Protein AF-0000000067787088 (afdb_homodimer)

pLDDT: mean 92.06, std 10.71, range [56.19, 98.88]

Solvent-accessible surface area (backbone atoms only — not comparable to full-atom values): 17234 Å² total; per-residue (Å²): 106,73,65,55,53,48,50,52,51,30,50,51,51,27,53,56,36,50,58,54,40,52,52,52,49,50,52,49,51,52,51,49,53,51,45,53,51,24,48,50,50,55,52,57,68,59,45,78,47,71,88,54,34,64,62,43,50,51,48,49,53,51,50,51,51,52,48,50,53,36,53,51,49,47,42,45,54,72,47,83,75,81,79,60,65,65,48,27,15,82,82,81,64,28,58,52,84,50,34,23,27,39,79,86,17,51,58,32,32,45,74,58,52,52,48,40,39,74,73,76,38,56,37,36,91,85,79,63,44,80,46,57,80,84,60,54,18,51,32,49,41,59,46,49,47,42,50,55,49,43,73,56,24,33,67,57,45,67,65,95,107,72,66,55,52,49,51,52,52,30,49,51,50,26,53,55,35,49,57,54,40,52,52,50,50,51,52,49,51,52,49,49,52,51,45,53,50,23,48,50,51,54,52,57,69,59,45,78,48,70,89,55,33,65,64,44,51,51,49,48,52,50,49,52,52,52,48,50,52,37,54,50,50,47,43,46,54,73,46,84,76,80,78,60,64,64,49,25,15,81,83,81,64,29,60,54,82,50,35,23,29,39,79,86,16,52,56,31,32,45,72,58,52,53,48,40,40,72,71,76,38,55,36,37,90,84,80,62,43,81,46,57,81,84,59,55,20,51,33,49,41,59,46,48,48,42,51,56,48,43,74,57,25,33,65,58,44,67,66,94

Nearest PDB structures (foldseek):
  2f42-assembly1_A-2  TM=8.446E-01  e=1.642E-10  Danio rerio
  2c2l-assembly4_D  TM=7.548E-01  e=3.966E-11  Mus musculus
  2oxq-assembly1_D  TM=9.886E-01  e=1.393E-08  Danio rerio
  2c2l-assembly3_C  TM=5.905E-01  e=3.546E-10  Mus musculus
  3hcs-assembly1_A  TM=9.836E-01  e=2.726E-05  Homo sapiens

Secondary structure (DSSP, 8-state):
-HHHHHHHHHHHHHHHHHHHHHHHHHHHHHHHHHHHHHHHHHHHHHTTSSTTHHHHHHHHHHHHHHHHHHHHHHTGGGS--PPPGGGB-TTT-PBPSSEEE-TTS-EEEHHHHHHHHHHT-SB-TTT--B--GGG-EE-HHHHHHHHHHHHH-GGGGG--/-HHHHHHHHHHHHHHHHHHHHHHHHHHHHHHHHHHHHHHHHHHHHHTTSSTTHHHHHHHHHHHHHHHHHHHHHHTGGGS--PPPGGGB-TTT-PBPSSEEE-TTS-EEEHHHHHHHHHHT-SB-TTT--B--GGG-EE-HHHHHHHHHHHHH-GGGGG--

Foldseek 3Di:
DVVVVLLVVLVVLLVVLVVVLVVVVVVLVVVLVVVLVVLVVVLVVVPPDPVCNVVSVVVSVVVNVVSVVVSCVVSVLSDDDQDDQLQAAPPPRAGEDWWKAAPVGHIHHLVVVVVCCVPPHQADPPPRHGHDNVRIGTDVVSNVVSVVSCVRRSNSSVRD/DVVVVLLVVLVVLLVVLVVVLVVVVVVLVVVLVVVLVVLVVVLVVVPPDPPCNVVSVVVSVVVNVVSVVVSCVVSVLSDDDADDQLQAAPPPRAGEDWWKAAPVGHIHHLVVVVVCCVPPHQADPPPRHGHDNVRIGTDVVSNVVSVVSCVRRSNSSVRD

Radius of gyration: 25.65 Å; Cα contacts (8 Å, |Δi|>4): 369; chains: 2; bounding box: 42×77×63 Å

Structure (mmCIF, N/CA/C/O backbone):
data_AF-0000000067787088-model_v1
#
loop_
_entity.id
_entity.type
_entity.pdbx_description
1 polymer 'RING-type E3 ubiquitin transferase'
#
loop_
_atom_site.group_PDB
_atom_site.id
_atom_site.type_symbol
_atom_site.label_atom_id
_atom_site.label_alt_id
_atom_site.label_comp_id
_atom_site.label_asym_id
_atom_site.label_entity_id
_atom_site.label_seq_id
_atom_site.pdbx_PDB_ins_code
_atom_site.Cartn_x
_atom_site.Cartn_y
_atom_site.Cartn_z
_atom_site.occupancy
_atom_site.B_iso_or_equiv
_atom_site.auth_seq_id
_atom_site.auth_comp_id
_atom_site.auth_asym_id
_atom_site.auth_atom_id
_atom_site.pdbx_PDB_model_num
ATOM 1 N N . MET A 1 1 ? -13.648 -24.984 11.531 1 58.38 1 MET A N 1
ATOM 2 C CA . MET A 1 1 ? -12.836 -24.688 12.711 1 58.38 1 MET A CA 1
ATOM 3 C C . MET A 1 1 ? -11.789 -23.641 12.391 1 58.38 1 MET A C 1
ATOM 5 O O . MET A 1 1 ? -11.664 -22.641 13.109 1 58.38 1 MET A O 1
ATOM 9 N N . VAL A 1 2 ? -11.016 -23.812 11.32 1 61.72 2 VAL A N 1
ATOM 10 C CA . VAL A 1 2 ? -9.961 -22.875 10.93 1 61.72 2 VAL A CA 1
ATOM 11 C C . VAL A 1 2 ? -10.57 -21.516 10.617 1 61.72 2 VAL A C 1
ATOM 13 O O . VAL A 1 2 ? -10.031 -20.469 11.008 1 61.72 2 VAL A O 1
ATOM 16 N N . GLU A 1 3 ? -11.82 -21.562 10.156 1 70.12 3 GLU A N 1
ATOM 17 C CA . GLU A 1 3 ? -12.516 -20.328 9.812 1 70.12 3 GLU A CA 1
ATOM 18 C C . GLU A 1 3 ? -12.945 -19.578 11.07 1 70.12 3 GLU A C 1
ATOM 20 O O . GLU A 1 3 ? -12.852 -18.344 11.117 1 70.12 3 GLU A O 1
ATOM 25 N N . GLU A 1 4 ? -13.234 -20.359 12.094 1 73.5 4 GLU A N 1
ATOM 26 C CA . GLU A 1 4 ? -13.672 -19.766 13.352 1 73.5 4 GLU A CA 1
ATOM 27 C C . GLU A 1 4 ? -12.516 -19.078 14.07 1 73.5 4 GLU A C 1
ATOM 29 O O . GLU A 1 4 ? -12.688 -17.984 14.633 1 73.5 4 GLU A O 1
ATOM 34 N N . ILE A 1 5 ? -11.383 -19.75 13.977 1 78.06 5 ILE A N 1
ATOM 35 C CA . ILE A 1 5 ? -10.195 -19.203 14.633 1 78.06 5 ILE A CA 1
ATOM 36 C C . ILE A 1 5 ? -9.781 -17.906 13.953 1 78.06 5 ILE A C 1
ATOM 38 O O . ILE A 1 5 ? -9.477 -16.906 14.625 1 78.06 5 ILE A O 1
ATOM 42 N N . TRP A 1 6 ? -9.883 -17.891 12.688 1 81.19 6 TRP A N 1
ATOM 43 C CA . TRP A 1 6 ? -9.523 -16.688 11.953 1 81.19 6 TRP A CA 1
ATOM 44 C C . TRP A 1 6 ? -10.484 -15.547 12.289 1 81.19 6 TRP A C 1
ATOM 46 O O . TRP A 1 6 ? -10.07 -14.391 12.43 1 81.19 6 TRP A O 1
ATOM 56 N N . GLN A 1 7 ? -11.719 -15.914 12.422 1 84.31 7 GLN A N 1
ATOM 57 C CA . GLN A 1 7 ? -12.727 -14.898 12.703 1 84.31 7 GLN A CA 1
ATOM 58 C C . GLN A 1 7 ? -12.492 -14.25 14.062 1 84.31 7 GLN A C 1
ATOM 60 O O . GLN A 1 7 ? -12.609 -13.031 14.203 1 84.31 7 GLN A O 1
ATOM 65 N N . GLU A 1 8 ? -12.117 -15.078 14.992 1 88.31 8 GLU A N 1
ATOM 66 C CA . GLU A 1 8 ? -11.852 -14.562 16.328 1 88.31 8 GLU A CA 1
ATOM 67 C C . GLU A 1 8 ? -10.602 -13.688 16.344 1 88.31 8 GLU A C 1
ATOM 69 O O . GLU A 1 8 ? -10.57 -12.648 17 1 88.31 8 GLU A O 1
ATOM 74 N N . LEU A 1 9 ? -9.609 -14.211 15.68 1 89.06 9 LEU A N 1
ATOM 75 C CA . LEU A 1 9 ? -8.367 -13.445 15.594 1 89.06 9 LEU A CA 1
ATOM 76 C C . LEU A 1 9 ? -8.594 -12.117 14.875 1 89.06 9 LEU A C 1
ATOM 78 O O . LEU A 1 9 ? -8.086 -11.078 15.289 1 89.06 9 LEU A O 1
ATOM 82 N N . ALA A 1 10 ? -9.359 -12.211 13.789 1 90.31 10 ALA A N 1
ATOM 83 C CA . ALA A 1 10 ? -9.688 -11.016 13.023 1 90.31 10 ALA A CA 1
ATOM 84 C C . ALA A 1 10 ? -10.461 -10.016 13.875 1 90.31 10 ALA A C 1
ATOM 86 O O . ALA A 1 10 ? -10.188 -8.812 13.836 1 90.31 10 ALA A O 1
ATOM 87 N N . LYS A 1 11 ? -11.383 -10.492 14.625 1 90.88 11 LYS A N 1
ATOM 88 C CA . LYS A 1 11 ? -12.172 -9.641 15.508 1 90.88 11 LYS A CA 1
ATOM 89 C C . LYS A 1 11 ? -11.289 -8.977 16.562 1 90.88 11 LYS A C 1
ATOM 91 O O . LYS A 1 11 ? -11.438 -7.789 16.844 1 90.88 11 LYS A O 1
ATOM 96 N N . ALA A 1 12 ? -10.406 -9.758 17.109 1 92.81 12 ALA A N 1
ATOM 97 C CA . ALA A 1 12 ? -9.5 -9.242 18.141 1 92.81 12 ALA A CA 1
ATOM 98 C C . ALA A 1 12 ? -8.594 -8.148 17.562 1 92.81 12 ALA A C 1
ATOM 100 O O . ALA A 1 12 ? -8.406 -7.102 18.188 1 92.81 12 ALA A O 1
ATOM 101 N N . LYS A 1 13 ? -8.062 -8.422 16.391 1 92.94 13 LYS A N 1
ATOM 102 C CA . LYS A 1 13 ? -7.191 -7.441 15.742 1 92.94 13 LYS A CA 1
ATOM 103 C C . LYS A 1 13 ? -7.957 -6.172 15.391 1 92.94 13 LYS A C 1
ATOM 105 O O . LYS A 1 13 ? -7.43 -5.066 15.523 1 92.94 13 LYS A O 1
ATOM 110 N N . TYR A 1 14 ? -9.172 -6.32 15.008 1 93.19 14 TYR A N 1
ATOM 111 C CA . TYR A 1 14 ? -10.023 -5.18 14.688 1 93.19 14 TYR A CA 1
ATOM 112 C C . TYR A 1 14 ? -10.281 -4.324 15.922 1 93.19 14 TYR A C 1
ATOM 114 O O . TYR A 1 14 ? -10.172 -3.096 15.867 1 93.19 14 TYR A O 1
ATOM 122 N N . LEU A 1 15 ? -10.602 -4.926 16.969 1 93.44 15 LEU A N 1
ATOM 123 C CA . LEU A 1 15 ? -10.914 -4.203 18.188 1 93.44 15 LEU A CA 1
ATOM 124 C C . LEU A 1 15 ? -9.695 -3.447 18.703 1 93.44 15 LEU A C 1
ATOM 126 O O . LEU A 1 15 ? -9.812 -2.312 19.172 1 93.44 15 LEU A O 1
ATOM 130 N N . GLU A 1 16 ? -8.578 -4.129 18.625 1 93.19 16 GLU A N 1
ATOM 131 C CA . GLU A 1 16 ? -7.332 -3.467 19.016 1 93.19 16 GLU A CA 1
ATOM 132 C C . GLU A 1 16 ? -7.07 -2.238 18.141 1 93.19 16 GLU A C 1
ATOM 134 O O . GLU A 1 16 ? -6.738 -1.169 18.656 1 93.19 16 GLU A O 1
ATOM 139 N N . TRP A 1 17 ? -7.242 -2.391 16.875 1 93.12 17 TRP A N 1
ATOM 140 C CA . TRP A 1 17 ? -7.055 -1.292 15.938 1 93.12 17 TRP A CA 1
ATOM 141 C C . TRP A 1 17 ? -8.047 -0.165 16.219 1 93.12 17 TRP A C 1
ATOM 143 O O . TRP A 1 17 ? -7.676 1.012 16.203 1 93.12 17 TRP A O 1
ATOM 153 N N . GLU A 1 18 ? -9.297 -0.535 16.453 1 92.25 18 GLU A N 1
ATOM 154 C CA . GLU A 1 18 ? -10.367 0.446 16.625 1 92.25 18 GLU A CA 1
ATOM 155 C C . GLU A 1 18 ? -10.07 1.386 17.781 1 92.25 18 GLU A C 1
ATOM 157 O O . GLU A 1 18 ? -10.258 2.6 17.672 1 92.25 18 GLU A O 1
ATOM 162 N N . HIS A 1 19 ? -9.633 0.859 18.812 1 93.25 19 HIS A N 1
ATOM 163 C CA . HIS A 1 19 ? -9.297 1.652 19.984 1 93.25 19 HIS A CA 1
ATOM 164 C C . HIS A 1 19 ? -8.172 2.633 19.688 1 93.25 19 HIS A C 1
ATOM 166 O O . HIS A 1 19 ? -8.297 3.832 19.953 1 93.25 19 HIS A O 1
ATOM 172 N N . GLU A 1 20 ? -7.105 2.078 19.078 1 94.19 20 GLU A N 1
ATOM 173 C CA . GLU A 1 20 ? -5.949 2.912 18.766 1 94.19 20 GLU A CA 1
ATOM 174 C C . GLU A 1 20 ? -6.293 3.945 17.703 1 94.19 20 GLU A C 1
ATOM 176 O O . GLU A 1 20 ? -5.844 5.09 17.766 1 94.19 20 GLU A O 1
ATOM 181 N N . SER A 1 21 ? -7.055 3.529 16.797 1 94.31 21 SER A N 1
ATOM 182 C CA . SER A 1 21 ? -7.434 4.406 15.688 1 94.31 21 SER A CA 1
ATOM 183 C C . SER A 1 21 ? -8.305 5.559 16.172 1 94.31 21 SER A C 1
ATOM 185 O O . SER A 1 21 ? -8.172 6.688 15.703 1 94.31 21 SER A O 1
ATOM 187 N N . SER A 1 22 ? -9.195 5.32 17.062 1 94.5 22 SER A N 1
ATOM 188 C CA . SER A 1 22 ? -10.039 6.371 17.625 1 94.5 22 SER A CA 1
ATOM 189 C C . SER A 1 22 ? -9.203 7.457 18.297 1 94.5 22 SER A C 1
ATOM 191 O O . SER A 1 22 ? -9.477 8.648 18.125 1 94.5 22 SER A O 1
ATOM 193 N N . ARG A 1 23 ? -8.305 6.977 19 1 95.31 23 ARG A N 1
ATOM 194 C CA . ARG A 1 23 ? -7.414 7.914 19.672 1 95.31 23 ARG A CA 1
ATOM 195 C C . ARG A 1 23 ? -6.633 8.75 18.672 1 95.31 23 ARG A C 1
ATOM 197 O O . ARG A 1 23 ? -6.559 9.977 18.797 1 95.31 23 ARG A O 1
ATOM 204 N N . ARG A 1 24 ? -6.062 8.047 17.703 1 95.38 24 ARG A N 1
ATOM 205 C CA . ARG A 1 24 ? -5.285 8.742 16.688 1 95.38 24 ARG A CA 1
ATOM 206 C C . ARG A 1 24 ? -6.152 9.742 15.93 1 95.38 24 ARG A C 1
ATOM 208 O O . ARG A 1 24 ? -5.715 10.859 15.641 1 95.38 24 ARG A O 1
ATOM 215 N N . THR A 1 25 ? -7.297 9.398 15.617 1 95.62 25 THR A N 1
ATOM 216 C CA . THR A 1 25 ? -8.211 10.25 14.875 1 95.62 25 THR A CA 1
ATOM 217 C C . THR A 1 25 ? -8.594 11.484 15.688 1 95.62 25 THR A C 1
ATOM 219 O O . THR A 1 25 ? -8.672 12.586 15.156 1 95.62 25 THR A O 1
A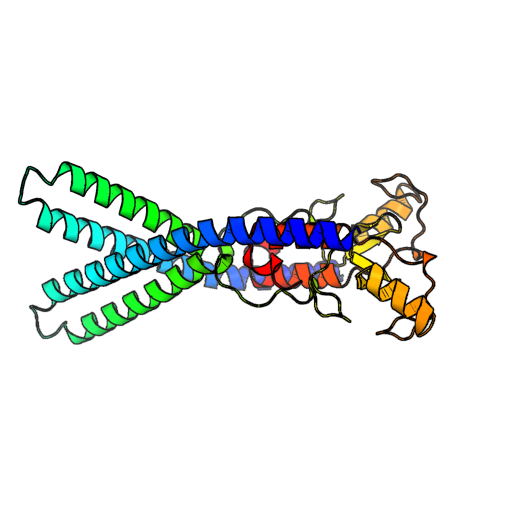TOM 222 N N . TRP A 1 26 ? -8.859 11.266 16.891 1 96.69 26 TRP A N 1
ATOM 223 C CA . TRP A 1 26 ? -9.195 12.375 17.781 1 96.69 26 TRP A CA 1
ATOM 224 C C . TRP A 1 26 ? -8.031 13.359 17.875 1 96.69 26 TRP A C 1
ATOM 226 O O . TRP A 1 26 ? -8.227 14.57 17.766 1 96.69 26 TRP A O 1
ATOM 236 N N . GLU A 1 27 ? -6.855 12.805 18.094 1 96.56 27 GLU A N 1
ATOM 237 C CA . GLU A 1 27 ? -5.66 13.633 18.188 1 96.56 27 GLU A CA 1
ATOM 238 C C . GLU A 1 27 ? -5.43 14.422 16.891 1 96.56 27 GLU A C 1
ATOM 240 O O . GLU A 1 27 ? -5.078 15.602 16.938 1 96.56 27 GLU A O 1
ATOM 245 N N . LEU A 1 28 ? -5.586 13.781 15.852 1 97.5 28 LEU A N 1
ATOM 246 C CA . LEU A 1 28 ? -5.41 14.422 14.555 1 97.5 28 LEU A CA 1
ATOM 247 C C . LEU A 1 28 ? -6.418 15.547 14.359 1 97.5 28 LEU A C 1
ATOM 249 O O . LEU A 1 28 ? -6.07 16.625 13.875 1 97.5 28 LEU A O 1
ATOM 253 N N . LYS A 1 29 ? -7.645 15.242 14.688 1 97.69 29 LYS A N 1
ATOM 254 C CA . LYS A 1 29 ? -8.695 16.25 14.562 1 97.69 29 LYS A CA 1
ATOM 255 C C . LYS A 1 29 ? -8.391 17.469 15.422 1 97.69 29 LYS A C 1
ATOM 257 O O . LYS A 1 29 ? -8.523 18.609 14.961 1 97.69 29 LYS A O 1
ATOM 262 N N . LYS A 1 30 ? -8.031 17.266 16.609 1 97.75 30 LYS A N 1
ATOM 263 C CA . LYS A 1 30 ? -7.703 18.359 17.516 1 97.75 30 LYS A CA 1
ATOM 264 C C . LYS A 1 30 ? -6.543 19.188 16.984 1 97.75 30 LYS A C 1
ATOM 266 O O . LYS A 1 30 ? -6.594 20.422 17.016 1 97.75 30 LYS A O 1
ATOM 271 N N . LEU A 1 31 ? -5.523 18.516 16.547 1 98.06 31 LEU A N 1
ATOM 272 C CA . LEU A 1 31 ? -4.371 19.219 15.992 1 98.06 31 LEU A CA 1
ATOM 273 C C . LEU A 1 31 ? -4.77 20.047 14.773 1 98.06 31 LEU A C 1
ATOM 275 O O . LEU A 1 31 ? -4.328 21.188 14.617 1 98.06 31 LEU A O 1
ATOM 279 N N . LYS A 1 32 ? -5.527 19.422 13.898 1 98.56 32 LYS A N 1
ATOM 280 C CA . LYS A 1 32 ? -5.992 20.141 12.711 1 98.56 32 LYS A CA 1
ATOM 281 C C . LYS A 1 32 ? -6.719 21.422 13.086 1 98.56 32 LYS A C 1
ATOM 283 O O . LYS A 1 32 ? -6.441 22.484 12.523 1 98.56 32 LYS A O 1
ATOM 288 N N . GLU A 1 33 ? -7.656 21.359 13.984 1 98.12 33 GLU A N 1
ATOM 289 C CA . GLU A 1 33 ? -8.43 22.516 14.43 1 98.12 33 GLU A CA 1
ATOM 290 C C . GLU A 1 33 ? -7.531 23.594 15.023 1 98.12 33 GLU A C 1
ATOM 292 O O . GLU A 1 33 ? -7.734 24.781 14.781 1 98.12 33 GLU A O 1
ATOM 297 N N . THR A 1 34 ? -6.613 23.141 15.805 1 97.38 34 THR A N 1
ATOM 298 C CA . THR A 1 34 ? -5.672 24.078 16.406 1 97.38 34 THR A CA 1
ATOM 299 C C . THR A 1 34 ? -4.875 24.812 15.328 1 97.38 34 THR A C 1
ATOM 301 O O . THR A 1 34 ? -4.703 26.031 15.398 1 97.38 34 THR A O 1
ATOM 304 N N . CYS A 1 35 ? -4.426 24.047 14.359 1 97.69 35 CYS A N 1
ATOM 305 C CA . CYS A 1 35 ? -3.666 24.656 13.266 1 97.69 35 CYS A CA 1
ATOM 306 C C . CYS A 1 35 ? -4.535 25.625 12.469 1 97.69 35 CYS A C 1
ATOM 308 O O . CYS A 1 35 ? -4.094 26.719 12.117 1 97.69 35 CYS A O 1
ATOM 310 N N . GLU A 1 36 ? -5.723 25.188 12.125 1 98 36 GLU A N 1
ATOM 311 C CA . GLU A 1 36 ? -6.648 26.047 11.406 1 98 36 GLU A CA 1
ATOM 312 C C . GLU A 1 36 ? -6.879 27.359 12.156 1 98 36 GLU A C 1
ATOM 314 O O . GLU A 1 36 ? -6.859 28.438 11.555 1 98 36 GLU A O 1
ATOM 319 N N . SER A 1 37 ? -7.121 27.297 13.461 1 96.5 37 SER A N 1
ATOM 320 C CA . SER A 1 37 ? -7.336 28.484 14.297 1 96.5 37 SER A CA 1
ATOM 321 C C . SER A 1 37 ? -6.109 29.391 14.297 1 96.5 37 SER A C 1
ATOM 323 O O . SER A 1 37 ? -6.234 30.609 14.203 1 96.5 37 SER A O 1
ATOM 325 N N . ALA A 1 38 ? -4.988 28.719 14.414 1 95.44 38 ALA A N 1
ATOM 326 C CA . ALA A 1 38 ? -3.748 29.5 14.414 1 95.44 38 ALA A CA 1
ATOM 327 C C . ALA A 1 38 ? -3.572 30.25 13.094 1 95.44 38 ALA A C 1
ATOM 329 O O . ALA A 1 38 ? -3.162 31.406 13.086 1 95.44 38 ALA A O 1
ATOM 330 N N . LEU A 1 39 ? -3.846 29.625 12.008 1 95.56 39 LEU A N 1
ATOM 331 C CA . LEU A 1 39 ? -3.736 30.25 10.695 1 95.56 39 LEU A CA 1
ATOM 332 C C . LEU A 1 39 ? -4.727 31.406 10.562 1 95.56 39 LEU A C 1
ATOM 334 O O . LEU A 1 39 ? -4.375 32.469 10.062 1 95.56 39 LEU A O 1
ATOM 338 N N . LYS A 1 40 ? -5.938 31.234 11.016 1 94.38 40 LYS A N 1
ATOM 339 C CA . LYS A 1 40 ? -6.965 32.281 10.969 1 94.38 40 LYS A CA 1
ATOM 340 C C . LYS A 1 40 ? -6.555 33.469 11.797 1 94.38 40 LYS A C 1
ATOM 342 O O . LYS A 1 40 ? -6.727 34.625 11.359 1 94.38 40 LYS A O 1
ATOM 347 N N . GLU A 1 41 ? -6.074 33.281 12.969 1 91.69 41 GLU A N 1
ATOM 348 C CA . GLU A 1 41 ? -5.633 34.344 13.859 1 91.69 41 GLU A CA 1
ATOM 349 C C . GLU A 1 41 ? -4.488 35.125 13.234 1 91.69 41 GLU A C 1
ATOM 351 O O . GLU A 1 41 ? -4.457 36.375 13.328 1 91.69 41 GLU A O 1
ATOM 356 N N . ARG A 1 42 ? -3.617 34.375 12.688 1 88.75 42 ARG A N 1
ATOM 357 C CA . ARG A 1 42 ? -2.479 35.031 12.055 1 88.75 42 ARG A CA 1
ATOM 358 C C . ARG A 1 42 ? -2.932 35.969 10.93 1 88.75 42 ARG A C 1
ATOM 360 O O . ARG A 1 42 ? -2.414 37.062 10.773 1 88.75 42 ARG A O 1
ATOM 367 N N . HIS A 1 43 ? -3.836 35.531 10.125 1 87.12 43 HIS A N 1
ATOM 368 C CA . HIS A 1 43 ? -4.344 36.312 9.016 1 87.12 43 HIS A CA 1
ATOM 369 C C . HIS A 1 43 ? -5.188 37.5 9.516 1 87.12 43 HIS A C 1
ATOM 371 O O . HIS A 1 43 ? -5.258 38.531 8.867 1 87.12 43 HIS A O 1
ATOM 377 N N . GLY A 1 44 ? -5.969 37.312 10.555 1 81.56 44 GLY A N 1
ATOM 378 C CA . GLY A 1 44 ? -6.758 38.375 11.141 1 81.56 44 GLY A CA 1
ATOM 379 C C . GLY A 1 44 ? -5.91 39.531 11.672 1 81.56 44 GLY A C 1
ATOM 380 O O . GLY A 1 44 ? -6.32 40.688 11.625 1 81.56 44 GLY A O 1
ATOM 381 N N . HIS A 1 45 ? -4.883 39.156 12.25 1 73.12 45 HIS A N 1
ATOM 382 C CA . HIS A 1 45 ? -3.99 40.188 12.781 1 73.12 45 HIS A CA 1
ATOM 383 C C . HIS A 1 45 ? -3.383 41.031 11.656 1 73.12 45 HIS A C 1
ATOM 385 O O . HIS A 1 45 ? -3.107 42.219 11.836 1 73.12 45 HIS A O 1
ATOM 391 N N . ASP A 1 46 ? -3.242 40.438 10.469 1 63.16 46 ASP A N 1
ATOM 392 C CA . ASP A 1 46 ? -2.637 41.125 9.336 1 63.16 46 ASP A CA 1
ATOM 393 C C . ASP A 1 46 ? -3.656 42.031 8.625 1 63.16 46 ASP A C 1
ATOM 395 O O . ASP A 1 46 ? -3.289 42.844 7.793 1 63.16 46 ASP A O 1
ATOM 399 N N . SER A 1 47 ? -4.945 41.719 8.703 1 62.38 47 SER A N 1
ATOM 400 C CA . SER A 1 47 ? -6.012 42.375 7.953 1 62.38 47 SER A CA 1
ATOM 401 C C . SER A 1 47 ? -6.152 43.812 8.359 1 62.38 47 SER A C 1
ATOM 403 O O . SER A 1 47 ? -7 44.531 7.828 1 62.38 47 SER A O 1
ATOM 405 N N . SER A 1 48 ? -5.379 44.312 9.328 1 57.91 48 SER A N 1
ATOM 406 C CA . SER A 1 48 ? -5.613 45.719 9.617 1 57.91 48 SER A CA 1
ATOM 407 C C . SER A 1 48 ? -5.406 46.562 8.375 1 57.91 48 SER A C 1
ATOM 409 O O . SER A 1 48 ? -5.809 47.75 8.344 1 57.91 48 SER A O 1
ATOM 411 N N . GLN A 1 49 ? -4.73 46.094 7.375 1 56.38 49 GLN A N 1
ATOM 412 C CA . GLN A 1 49 ? -4.609 46.969 6.211 1 56.38 49 GLN A CA 1
ATOM 413 C C . GLN A 1 49 ? -5.492 46.5 5.066 1 56.38 49 GLN A C 1
ATOM 415 O O . GLN A 1 49 ? -5.531 45.281 4.766 1 56.38 49 GLN A O 1
ATOM 420 N N . ILE A 1 50 ? -6.602 47.188 4.555 1 58.66 50 ILE A N 1
ATOM 421 C CA . ILE A 1 50 ? -7.676 47 3.58 1 58.66 50 ILE A CA 1
ATOM 422 C C . ILE A 1 50 ? -7.129 46.344 2.328 1 58.66 50 ILE A C 1
ATOM 424 O O . ILE A 1 50 ? -7.734 45.406 1.81 1 58.66 50 ILE A O 1
ATOM 428 N N . GLU A 1 51 ? -6.312 46.938 1.606 1 58.75 51 GLU A N 1
ATOM 429 C CA . GLU A 1 51 ? -5.902 46.594 0.247 1 58.75 51 GLU A CA 1
ATOM 430 C C . GLU A 1 51 ? -5.426 45.156 0.161 1 58.75 51 GLU A C 1
ATOM 432 O O . GLU A 1 51 ? -5.684 44.469 -0.83 1 58.75 51 GLU A O 1
ATOM 437 N N . GLY A 1 52 ? -4.922 44.531 1.166 1 61.12 52 GLY A N 1
ATOM 438 C CA . GLY A 1 52 ? -4.281 43.219 1.142 1 61.12 52 GLY A CA 1
ATOM 439 C C . GLY A 1 52 ? -5.156 42.125 1.702 1 61.12 52 GLY A C 1
ATOM 440 O O . GLY A 1 52 ? -4.738 40.969 1.762 1 61.12 52 GLY A O 1
ATOM 441 N N . PHE A 1 53 ? -6.457 42.656 1.853 1 63.56 53 PHE A N 1
ATOM 442 C CA . PHE A 1 53 ? -7.383 41.781 2.545 1 63.56 53 PHE A CA 1
ATOM 443 C C . PHE A 1 53 ? -7.816 40.625 1.641 1 63.56 53 PHE A C 1
ATOM 445 O O . PHE A 1 53 ? -7.836 39.469 2.064 1 63.56 53 PHE A O 1
ATOM 452 N N . ILE A 1 54 ? -8.211 41 0.386 1 66.44 54 ILE A N 1
ATOM 453 C CA . ILE A 1 54 ? -8.703 39.969 -0.519 1 66.44 54 ILE A CA 1
ATOM 454 C C . ILE A 1 54 ? -7.609 38.938 -0.761 1 66.44 54 ILE A C 1
ATOM 456 O O . ILE A 1 54 ? -7.867 37.719 -0.716 1 66.44 54 ILE A O 1
ATOM 460 N N . ASP A 1 55 ? -6.492 39.438 -1.071 1 73.5 55 ASP A N 1
ATOM 461 C CA . ASP A 1 55 ? -5.375 38.531 -1.372 1 73.5 55 ASP A CA 1
ATOM 462 C C . ASP A 1 55 ? -5.047 37.656 -0.176 1 73.5 55 ASP A C 1
ATOM 464 O O . ASP A 1 55 ? -4.785 36.469 -0.338 1 73.5 55 ASP A O 1
ATOM 468 N N . ARG A 1 56 ? -5.281 38.219 0.867 1 73.06 56 ARG A N 1
ATOM 469 C CA . ARG A 1 56 ? -4.973 37.469 2.09 1 73.06 56 ARG A CA 1
ATOM 470 C C . ARG A 1 56 ? -6.039 36.438 2.383 1 73.06 56 ARG A C 1
ATOM 472 O O . ARG A 1 56 ? -5.727 35.344 2.842 1 73.06 56 ARG A O 1
ATOM 479 N N . SER A 1 57 ? -7.246 36.906 2.141 1 81.44 57 SER A N 1
ATOM 480 C CA . SER A 1 57 ? -8.344 35.969 2.33 1 81.44 57 SER A CA 1
ATOM 481 C C . SER A 1 57 ? -8.211 34.75 1.396 1 81.44 57 SER A C 1
ATOM 483 O O . SER A 1 57 ? -8.453 33.625 1.799 1 81.44 57 SER A O 1
ATOM 485 N N . THR A 1 58 ? -7.801 35.094 0.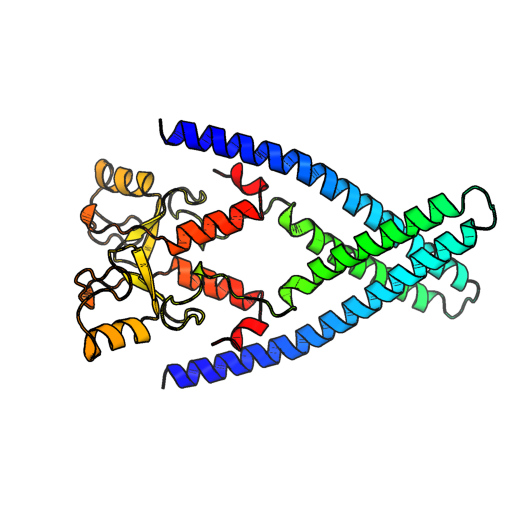257 1 87.12 58 THR A N 1
ATOM 486 C CA . THR A 1 58 ? -7.598 34.031 -0.702 1 87.12 58 THR A CA 1
ATOM 487 C C . THR A 1 58 ? -6.453 33.125 -0.257 1 87.12 58 THR A C 1
ATOM 489 O O . THR A 1 58 ? -6.555 31.891 -0.359 1 87.12 58 THR A O 1
ATOM 492 N N . SER A 1 59 ? -5.457 33.75 0.218 1 90.44 59 SER A N 1
ATOM 493 C CA . SER A 1 59 ? -4.301 33 0.699 1 90.44 59 SER A CA 1
ATOM 494 C C . SER A 1 59 ? -4.672 32.094 1.874 1 90.44 59 SER A C 1
ATOM 496 O O . SER A 1 59 ? -4.242 30.938 1.942 1 90.44 59 SER A O 1
ATOM 498 N N . LEU A 1 60 ? -5.469 32.625 2.723 1 92.88 60 LEU A N 1
ATOM 499 C CA . LEU A 1 60 ? -5.914 31.859 3.871 1 92.88 60 LEU A CA 1
ATOM 500 C C . LEU A 1 60 ? -6.734 30.656 3.426 1 92.88 60 LEU A C 1
ATOM 502 O O . LEU A 1 60 ? -6.523 29.547 3.91 1 92.88 60 LEU A O 1
ATOM 506 N N . LEU A 1 61 ? -7.645 30.938 2.555 1 94.56 61 LEU A N 1
ATOM 507 C CA . LEU A 1 61 ? -8.5 29.859 2.072 1 94.56 61 LEU A CA 1
ATOM 508 C C . LEU A 1 61 ? -7.664 28.75 1.413 1 94.56 61 LEU A C 1
ATOM 510 O O . LEU A 1 61 ? -7.938 27.562 1.597 1 94.56 61 LEU A O 1
ATOM 514 N N . LYS A 1 62 ? -6.68 29.156 0.71 1 95.56 62 LYS A N 1
ATOM 515 C CA . LYS A 1 62 ? -5.789 28.203 0.062 1 95.56 62 LYS A CA 1
ATOM 516 C C . LYS A 1 62 ? -5.012 27.391 1.092 1 95.56 62 LYS A C 1
ATOM 518 O O . LYS A 1 62 ? -4.852 26.172 0.939 1 95.56 62 LYS A O 1
ATOM 523 N N . GLN A 1 63 ? -4.547 28.031 2.074 1 96.12 63 GLN A N 1
ATOM 524 C CA . GLN A 1 63 ? -3.795 27.359 3.129 1 96.12 63 GLN A CA 1
ATOM 525 C C . GLN A 1 63 ? -4.68 26.375 3.889 1 96.12 63 GLN A C 1
ATOM 527 O O . GLN A 1 63 ? -4.25 25.266 4.199 1 96.12 63 GLN A O 1
ATOM 532 N N . LEU A 1 64 ? -5.887 26.797 4.133 1 97.56 64 LEU A N 1
ATOM 533 C CA . LEU A 1 64 ? -6.812 25.938 4.859 1 97.56 64 LEU A CA 1
ATOM 534 C C . LEU A 1 64 ? -7.18 24.703 4.035 1 97.56 64 LEU A C 1
ATOM 536 O O . LEU A 1 64 ? -7.277 23.594 4.57 1 97.56 64 LEU A O 1
ATOM 540 N N . ASP A 1 65 ? -7.379 24.922 2.805 1 97.81 65 ASP A N 1
ATOM 541 C CA . ASP A 1 65 ? -7.672 23.797 1.914 1 97.81 65 ASP A CA 1
ATOM 542 C C . ASP A 1 65 ? -6.496 22.828 1.855 1 97.81 65 ASP A C 1
ATOM 544 O O . ASP A 1 65 ? -6.688 21.609 1.943 1 97.81 65 ASP A O 1
ATOM 548 N N . ALA A 1 66 ? -5.328 23.359 1.683 1 97.81 66 ALA A N 1
ATOM 549 C CA . ALA A 1 66 ? -4.121 22.531 1.643 1 97.81 66 ALA A CA 1
ATOM 550 C C . ALA A 1 66 ? -3.938 21.766 2.951 1 97.81 66 ALA A C 1
ATOM 552 O O . ALA A 1 66 ? -3.57 20.594 2.943 1 97.81 66 ALA A O 1
ATOM 553 N N . LEU A 1 67 ? -4.168 22.422 3.998 1 98.38 67 LEU A N 1
ATOM 554 C CA . LEU A 1 67 ? -4.078 21.797 5.309 1 98.38 67 LEU A CA 1
ATOM 555 C C . LEU A 1 67 ? -5.047 20.625 5.414 1 98.38 67 LEU A C 1
ATOM 557 O O . LEU A 1 67 ? -4.684 19.547 5.898 1 98.38 67 LEU A O 1
ATOM 561 N N . GLY A 1 68 ? -6.262 20.875 4.953 1 98.38 68 GLY A N 1
ATOM 562 C CA . GLY A 1 68 ? -7.246 19.797 4.926 1 98.38 68 GLY A CA 1
ATOM 563 C C . GLY A 1 68 ? -6.766 18.562 4.176 1 98.38 68 GLY A C 1
ATOM 564 O O . GLY A 1 68 ? -6.961 17.438 4.633 1 98.38 68 GLY A O 1
ATOM 565 N N . ARG A 1 69 ? -6.191 18.781 3.08 1 97.88 69 ARG A N 1
ATOM 566 C CA . ARG A 1 69 ? -5.68 17.688 2.27 1 97.88 69 ARG A CA 1
ATOM 567 C C . ARG A 1 69 ? -4.57 16.938 3.002 1 97.88 69 ARG A C 1
ATOM 569 O O . ARG A 1 69 ? -4.516 15.703 2.959 1 97.88 69 ARG A O 1
ATOM 576 N N . VAL A 1 70 ? -3.711 17.641 3.65 1 98.5 70 VAL A N 1
ATOM 577 C CA . VAL A 1 70 ? -2.598 17.047 4.387 1 98.5 70 VAL A CA 1
ATOM 578 C C . VAL A 1 70 ? -3.133 16.156 5.5 1 98.5 70 VAL A C 1
ATOM 580 O O . VAL A 1 70 ? -2.691 15.008 5.656 1 98.5 70 VAL A O 1
ATOM 583 N N . PHE A 1 71 ? -4.082 16.625 6.203 1 98.62 71 PHE A N 1
ATOM 584 C CA . PHE A 1 71 ? -4.605 15.867 7.336 1 98.62 71 PHE A CA 1
ATOM 585 C C . PHE A 1 71 ? -5.449 14.688 6.859 1 98.62 71 PHE A C 1
ATOM 587 O O . PHE A 1 71 ? -5.5 13.648 7.52 1 98.62 71 PHE A O 1
ATOM 594 N N . ARG A 1 72 ? -6.117 14.875 5.715 1 97.56 72 ARG A N 1
ATOM 595 C CA . ARG A 1 72 ? -6.82 13.734 5.129 1 97.56 72 ARG A CA 1
ATOM 596 C C . ARG A 1 72 ? -5.848 12.609 4.781 1 97.56 72 ARG A C 1
ATOM 598 O O . ARG A 1 72 ? -6.133 11.438 5.039 1 97.56 72 ARG A O 1
ATOM 605 N N . LYS A 1 73 ? -4.758 12.984 4.238 1 97.31 73 LYS A N 1
ATOM 606 C CA . LYS A 1 73 ? -3.734 12 3.904 1 97.31 73 LYS A CA 1
ATOM 607 C C . LYS A 1 73 ? -3.191 11.328 5.16 1 97.31 73 LYS A C 1
ATOM 609 O O . LYS A 1 73 ? -2.984 10.109 5.176 1 97.31 73 LYS A O 1
ATOM 614 N N . ALA A 1 74 ? -2.986 12.062 6.129 1 97.12 74 ALA A N 1
ATOM 615 C CA . ALA A 1 74 ? -2.453 11.531 7.379 1 97.12 74 ALA A CA 1
ATOM 616 C C . ALA A 1 74 ? -3.438 10.555 8.023 1 97.12 74 ALA A C 1
ATOM 618 O O . ALA A 1 74 ? -3.033 9.648 8.75 1 97.12 74 ALA A O 1
ATOM 619 N N . ALA A 1 75 ? -4.707 10.703 7.746 1 97.12 75 ALA A N 1
ATOM 620 C CA . ALA A 1 75 ? -5.754 9.883 8.352 1 97.12 75 ALA A CA 1
ATOM 621 C C . ALA A 1 75 ? -6.078 8.68 7.473 1 97.12 75 ALA A C 1
ATOM 623 O O . ALA A 1 75 ? -6.91 7.844 7.836 1 97.12 75 ALA A O 1
ATOM 624 N N . GLU A 1 76 ? -5.43 8.562 6.387 1 95.75 76 GLU A N 1
ATOM 625 C CA . GLU A 1 76 ? -5.805 7.609 5.348 1 95.75 76 GLU A CA 1
ATOM 626 C C . GLU A 1 76 ? -5.793 6.176 5.875 1 95.75 76 GLU A C 1
ATOM 628 O O . GLU A 1 76 ? -6.699 5.395 5.586 1 95.75 76 GLU A O 1
ATOM 633 N N . ASP A 1 77 ? -4.781 5.816 6.656 1 95.25 77 ASP A N 1
ATOM 634 C CA . ASP A 1 77 ? -4.625 4.441 7.129 1 95.25 77 ASP A CA 1
ATOM 635 C C . ASP A 1 77 ? -5.766 4.051 8.062 1 95.25 77 ASP A C 1
ATOM 637 O O . ASP A 1 77 ? -6.137 2.879 8.141 1 95.25 77 ASP A O 1
ATOM 641 N N . ASP A 1 78 ? -6.301 5.055 8.719 1 95.69 78 ASP A N 1
ATOM 642 C CA . ASP A 1 78 ? -7.324 4.801 9.727 1 95.69 78 ASP A CA 1
ATOM 643 C C . ASP A 1 78 ? -8.727 5.008 9.156 1 95.69 78 ASP A C 1
ATOM 645 O O . ASP A 1 78 ? -9.719 4.859 9.867 1 95.69 78 ASP A O 1
ATOM 649 N N . THR A 1 79 ? -8.852 5.387 7.922 1 94.94 79 THR A N 1
ATOM 650 C CA . THR A 1 79 ? -10.141 5.641 7.277 1 94.94 79 THR A CA 1
ATOM 651 C C . THR A 1 79 ? -10.562 4.445 6.426 1 94.94 79 THR A C 1
ATOM 653 O O . THR A 1 79 ? -9.891 4.102 5.453 1 94.94 79 THR A O 1
ATOM 656 N N . PRO A 1 80 ? -11.641 3.838 6.867 1 93.69 80 PRO A N 1
ATOM 657 C CA . PRO A 1 80 ? -12.109 2.709 6.062 1 93.69 80 PRO A CA 1
ATOM 658 C C . PRO A 1 80 ? -12.398 3.092 4.613 1 93.69 80 PRO A C 1
ATOM 660 O O . PRO A 1 80 ? -13.078 4.094 4.359 1 93.69 80 PRO A O 1
ATOM 663 N N . THR A 1 81 ? -11.789 2.4 3.676 1 92.69 81 THR A N 1
ATOM 664 C CA . THR A 1 81 ? -12 2.559 2.24 1 92.69 81 THR A CA 1
ATOM 665 C C . THR A 1 81 ? -12.188 1.2 1.568 1 92.69 81 THR A C 1
ATOM 667 O O . THR A 1 81 ? -12.688 0.259 2.188 1 92.69 81 THR A O 1
ATOM 670 N N . GLU A 1 82 ? -11.844 1.095 0.413 1 93.81 82 GLU A N 1
ATOM 671 C CA . GLU A 1 82 ? -11.945 -0.172 -0.306 1 93.81 82 GLU A CA 1
ATOM 672 C C . GLU A 1 82 ? -10.602 -0.904 -0.327 1 93.81 82 GLU A C 1
ATOM 674 O O . GLU A 1 82 ? -9.547 -0.276 -0.438 1 93.81 82 GLU A O 1
ATOM 679 N N . VAL A 1 83 ? -10.711 -2.205 -0.149 1 96.56 83 VAL A N 1
ATOM 680 C CA . VAL A 1 83 ? -9.531 -3.053 -0.323 1 96.56 83 VAL A CA 1
ATOM 681 C C . VAL A 1 83 ? -9.195 -3.172 -1.808 1 96.56 83 VAL A C 1
ATOM 683 O O . VAL A 1 83 ? -10.086 -3.379 -2.637 1 96.56 83 VAL A O 1
ATO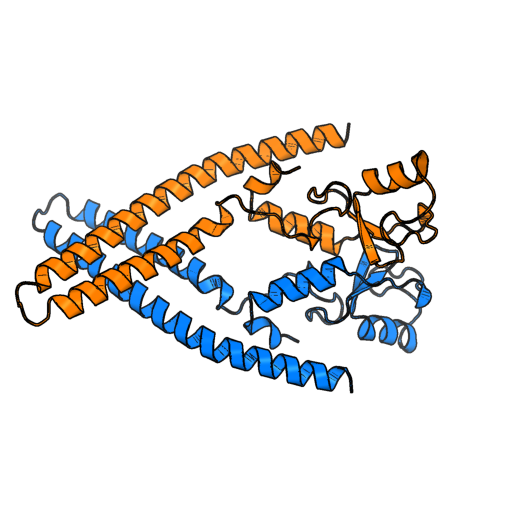M 686 N N . PRO A 1 84 ? -7.914 -2.971 -2.137 1 97.44 84 PRO A N 1
ATOM 687 C CA . PRO A 1 84 ? -7.559 -3.117 -3.549 1 97.44 84 PRO A CA 1
ATOM 688 C C . PRO A 1 84 ? -8.039 -4.438 -4.145 1 97.44 84 PRO A C 1
ATOM 690 O O . PRO A 1 84 ? -7.961 -5.48 -3.488 1 97.44 84 PRO A O 1
ATOM 693 N N . ASP A 1 85 ? -8.359 -4.426 -5.336 1 97.25 85 ASP A N 1
ATOM 694 C CA . ASP A 1 85 ? -8.945 -5.578 -6.016 1 97.25 85 ASP A CA 1
ATOM 695 C C . ASP A 1 85 ? -7.965 -6.746 -6.055 1 97.25 85 ASP A C 1
ATOM 697 O O . ASP A 1 85 ? -8.367 -7.906 -5.934 1 97.25 85 ASP A O 1
ATOM 701 N N . TYR A 1 86 ? -6.734 -6.375 -6.246 1 98.19 86 TYR A N 1
ATOM 702 C CA . TYR A 1 86 ? -5.75 -7.434 -6.43 1 98.19 86 TYR A CA 1
ATOM 703 C C . TYR A 1 86 ? -5.559 -8.234 -5.145 1 98.19 86 TYR A C 1
ATOM 705 O O . TYR A 1 86 ? -4.93 -9.289 -5.152 1 98.19 86 TYR A O 1
ATOM 713 N N . LEU A 1 87 ? -6.121 -7.766 -4.02 1 98.5 87 LEU A N 1
ATOM 714 C CA . LEU A 1 87 ? -6.035 -8.461 -2.74 1 98.5 87 LEU A CA 1
ATOM 715 C C . LEU A 1 87 ? -7.34 -9.188 -2.432 1 98.5 87 LEU A C 1
ATOM 717 O O . LEU A 1 87 ? -7.492 -9.766 -1.351 1 98.5 87 LEU A O 1
ATOM 721 N N . CYS A 1 88 ? -8.266 -9.195 -3.393 1 98.06 88 CYS A N 1
ATOM 722 C CA . CYS A 1 88 ? -9.578 -9.781 -3.156 1 98.06 88 CYS A CA 1
ATOM 723 C C . CYS A 1 88 ? -9.836 -10.945 -4.102 1 98.06 88 CYS A C 1
ATOM 725 O O . CYS A 1 88 ? -9.406 -10.922 -5.254 1 98.06 88 CYS A O 1
ATOM 727 N N . CYS A 1 89 ? -10.555 -11.875 -3.6 1 97.25 89 CYS A N 1
ATOM 728 C CA . CYS A 1 89 ? -11 -13 -4.422 1 97.25 89 CYS A CA 1
ATOM 729 C C . CYS A 1 89 ? -12.062 -12.555 -5.422 1 97.25 89 CYS A C 1
ATOM 731 O O . CYS A 1 89 ? -13.023 -11.875 -5.051 1 97.25 89 CYS A O 1
ATOM 733 N N . LYS A 1 90 ? -11.898 -13.008 -6.617 1 94.75 90 LYS A N 1
ATOM 734 C CA . LYS A 1 90 ? -12.773 -12.547 -7.691 1 94.75 90 LYS A CA 1
ATOM 735 C C . LYS A 1 90 ? -14.188 -13.086 -7.52 1 94.75 90 LYS A C 1
ATOM 737 O O . LYS A 1 90 ? -15.141 -12.547 -8.102 1 94.75 90 LYS A O 1
ATOM 742 N N . ILE A 1 91 ? -14.367 -14.055 -6.746 1 94.69 91 ILE A N 1
ATOM 743 C CA . ILE A 1 91 ? -15.672 -14.688 -6.562 1 94.69 91 ILE A CA 1
ATOM 744 C C . ILE A 1 91 ? -16.391 -14.055 -5.371 1 94.69 91 ILE A C 1
ATOM 746 O O . ILE A 1 91 ? -17.516 -13.594 -5.5 1 94.69 91 ILE A O 1
ATOM 750 N N . THR A 1 92 ? -15.75 -14.039 -4.25 1 94.81 92 THR A N 1
ATOM 751 C CA . THR A 1 92 ? -16.391 -13.57 -3.029 1 94.81 92 THR A CA 1
ATOM 752 C C . THR A 1 92 ? -16.219 -12.062 -2.873 1 94.81 92 THR A C 1
ATOM 754 O O . THR A 1 92 ? -16.969 -11.414 -2.141 1 94.81 92 THR A O 1
ATOM 757 N N . LEU A 1 93 ? -15.125 -11.516 -3.469 1 94.25 93 LEU A N 1
ATOM 758 C CA . LEU A 1 93 ? -14.75 -10.109 -3.381 1 94.25 93 LEU A CA 1
ATOM 759 C C . LEU A 1 93 ? -14.219 -9.773 -1.99 1 94.25 93 LEU A C 1
ATOM 761 O O . LEU A 1 93 ? -14.039 -8.602 -1.655 1 94.25 93 LEU A O 1
ATOM 765 N N . ASP A 1 94 ? -13.992 -10.812 -1.229 1 94.75 94 ASP A N 1
ATOM 766 C CA . ASP A 1 94 ? -13.391 -10.641 0.089 1 94.75 94 ASP A CA 1
ATOM 767 C C . ASP A 1 94 ? -11.867 -10.719 0.01 1 94.75 94 ASP A C 1
ATOM 769 O O . ASP A 1 94 ? -11.32 -11.32 -0.917 1 94.75 94 ASP A O 1
ATOM 773 N N . ILE A 1 95 ? -11.227 -10.164 1 1 96.44 95 ILE A N 1
ATOM 774 C CA . ILE A 1 95 ? -9.773 -10.188 1.078 1 96.44 95 ILE A CA 1
ATOM 775 C C . ILE A 1 95 ? -9.297 -11.625 1.291 1 96.44 95 ILE A C 1
ATOM 777 O O . ILE A 1 95 ? -9.945 -12.406 1.982 1 96.44 95 ILE A O 1
ATOM 781 N N . PHE A 1 96 ? -8.164 -11.93 0.791 1 96.88 96 PHE A N 1
ATOM 782 C CA . PHE A 1 96 ? -7.648 -13.297 0.817 1 96.88 96 PHE A CA 1
ATOM 783 C C . PHE A 1 96 ? -7.23 -13.688 2.23 1 96.88 96 PHE A C 1
ATOM 785 O O . PHE A 1 96 ? -6.699 -12.867 2.979 1 96.88 96 PHE A O 1
ATOM 792 N N . ARG A 1 97 ? -7.438 -14.938 2.502 1 95.19 97 ARG A N 1
ATOM 793 C CA . ARG A 1 97 ? -6.832 -15.586 3.658 1 95.19 97 ARG A CA 1
ATOM 794 C C . ARG A 1 97 ? -5.812 -16.625 3.227 1 95.19 97 ARG A C 1
ATOM 796 O O . ARG A 1 97 ? -4.699 -16.688 3.758 1 95.19 97 ARG A O 1
ATOM 803 N N . ASP A 1 98 ? -6.137 -17.312 2.354 1 97.31 98 ASP A N 1
ATOM 804 C CA . ASP A 1 98 ? -5.309 -18.375 1.793 1 97.31 98 ASP A CA 1
ATOM 805 C C . ASP A 1 98 ? -5.352 -18.359 0.267 1 97.31 98 ASP A C 1
ATOM 807 O O . ASP A 1 98 ? -5.969 -19.234 -0.352 1 97.31 98 ASP A O 1
ATOM 811 N N . PRO A 1 99 ? -4.617 -17.438 -0.305 1 98.62 99 PRO A N 1
ATOM 812 C CA . PRO A 1 99 ? -4.68 -17.266 -1.757 1 98.62 99 PRO A CA 1
ATOM 813 C C . PRO A 1 99 ? -3.963 -18.359 -2.523 1 98.62 99 PRO A C 1
ATOM 815 O O . PRO A 1 99 ? -2.848 -18.75 -2.16 1 98.62 99 PRO A O 1
ATOM 818 N N . VAL A 1 100 ? -4.582 -18.844 -3.564 1 98.88 100 VAL A N 1
ATOM 819 C CA . VAL A 1 100 ? -4.004 -19.812 -4.496 1 98.88 100 VAL A CA 1
ATOM 820 C C . VAL A 1 100 ? -4.184 -19.312 -5.93 1 98.88 100 VAL A C 1
ATOM 822 O O . VAL A 1 100 ? -5.141 -18.594 -6.23 1 98.88 100 VAL A O 1
ATOM 825 N N . ILE A 1 101 ? -3.295 -19.672 -6.781 1 98.81 101 ILE A N 1
ATOM 826 C CA . ILE A 1 101 ? -3.314 -19.188 -8.164 1 98.81 101 ILE A CA 1
ATOM 827 C C . ILE A 1 101 ? -3.506 -20.375 -9.109 1 98.81 101 ILE A C 1
ATOM 829 O O . ILE A 1 101 ? -2.977 -21.453 -8.875 1 98.81 101 ILE A O 1
ATOM 833 N N . THR A 1 102 ? -4.246 -20.172 -10.148 1 98.62 102 THR A N 1
ATOM 834 C CA . THR A 1 102 ? -4.516 -21.172 -11.172 1 98.62 102 THR A CA 1
ATOM 835 C C . THR A 1 102 ? -3.547 -21.031 -12.344 1 98.62 102 THR A C 1
ATOM 837 O O . THR A 1 102 ? -2.838 -20.016 -12.445 1 98.62 102 THR A O 1
ATOM 840 N N . PRO A 1 103 ? -3.52 -22.016 -13.25 1 98.06 103 PRO A N 1
ATOM 841 C CA . PRO A 1 103 ? -2.633 -21.938 -14.414 1 98.06 103 PRO A CA 1
ATOM 842 C C . PRO A 1 103 ? -2.953 -20.75 -15.32 1 98.06 103 PRO A C 1
ATOM 844 O O . PRO A 1 103 ? -2.113 -20.344 -16.125 1 98.06 103 PRO A O 1
ATOM 847 N N . SER A 1 104 ? -4.102 -20.156 -15.141 1 97.19 104 SER A N 1
ATOM 848 C CA . SER A 1 104 ? -4.484 -19 -15.953 1 97.19 104 SER A CA 1
ATOM 849 C C . SER A 1 104 ? -3.971 -17.703 -15.344 1 97.19 104 SER A C 1
ATOM 851 O O . SER A 1 104 ? -4.117 -16.625 -15.938 1 97.19 104 SER A O 1
ATOM 853 N N . GLY A 1 105 ? -3.461 -17.812 -14.148 1 98.19 105 GLY A N 1
ATOM 854 C CA . GLY A 1 105 ? -2.885 -16.641 -13.508 1 98.19 105 GLY A CA 1
ATOM 855 C C . GLY A 1 105 ? -3.85 -15.93 -12.578 1 98.19 105 GLY A C 1
ATOM 856 O O . GLY A 1 105 ? -3.537 -14.867 -12.047 1 98.19 105 GLY A O 1
ATOM 857 N N . VAL A 1 106 ? -5.004 -16.484 -12.398 1 98.12 106 VAL A N 1
ATOM 858 C CA . VAL A 1 106 ? -6.008 -15.867 -11.539 1 98.12 106 VAL A CA 1
ATOM 859 C C . VAL A 1 106 ? -5.871 -16.406 -10.117 1 98.12 106 VAL A C 1
ATOM 861 O O . VAL A 1 106 ? -5.684 -17.609 -9.922 1 98.12 106 VAL A O 1
ATOM 864 N N . THR A 1 107 ? -5.973 -15.516 -9.164 1 98.62 107 THR A N 1
ATOM 865 C CA . THR A 1 107 ? -5.848 -15.914 -7.766 1 98.62 107 THR A CA 1
ATOM 866 C C . THR A 1 107 ? -7.219 -15.992 -7.102 1 98.62 107 THR A C 1
ATOM 868 O O . THR A 1 107 ? -8.062 -15.125 -7.305 1 98.62 107 THR A O 1
ATOM 871 N N . TYR A 1 108 ? -7.422 -17.078 -6.332 1 98.62 108 TYR A N 1
ATOM 872 C CA . TYR A 1 108 ? -8.664 -17.312 -5.609 1 98.62 108 TYR A CA 1
ATOM 873 C C . TYR A 1 108 ? -8.391 -17.672 -4.152 1 98.62 108 TYR A C 1
ATOM 875 O O . TYR A 1 108 ? -7.266 -18.031 -3.801 1 98.62 108 TYR A O 1
ATOM 883 N N . GLU A 1 109 ? -9.43 -17.516 -3.383 1 98.06 109 GLU A N 1
ATOM 884 C CA . GLU A 1 109 ? -9.422 -18.125 -2.057 1 98.06 109 GLU A CA 1
ATOM 885 C C . GLU A 1 109 ? -9.492 -19.641 -2.152 1 98.06 109 GLU A C 1
ATOM 887 O O . GLU A 1 109 ? -10.359 -20.188 -2.836 1 98.06 109 GLU A O 1
ATOM 892 N N . ARG A 1 110 ? -8.594 -20.266 -1.46 1 98.19 110 ARG A N 1
ATOM 893 C CA . ARG A 1 110 ? -8.445 -21.719 -1.597 1 98.19 110 ARG A CA 1
ATOM 894 C C . ARG A 1 110 ? -9.773 -22.422 -1.357 1 98.19 110 ARG A C 1
ATOM 896 O O . ARG A 1 110 ? -10.219 -23.219 -2.188 1 98.19 110 ARG A O 1
ATOM 903 N N . ALA A 1 111 ? -10.445 -22.141 -0.225 1 97.19 111 ALA A N 1
ATOM 904 C CA . ALA A 1 111 ? -11.688 -22.797 0.138 1 97.19 111 ALA A CA 1
ATOM 905 C C . ALA A 1 111 ? -12.766 -22.578 -0.922 1 97.19 111 ALA A C 1
ATOM 907 O O . ALA A 1 111 ? -13.539 -23.484 -1.233 1 97.19 111 ALA A O 1
ATOM 908 N N . VAL A 1 112 ? -12.773 -21.453 -1.506 1 97.69 112 VAL A N 1
ATOM 909 C CA . VAL A 1 112 ? -13.805 -21.047 -2.457 1 97.69 112 VAL A CA 1
ATOM 910 C C . VAL A 1 112 ? -13.602 -21.797 -3.779 1 97.69 112 VAL A C 1
ATOM 912 O O . VAL A 1 112 ? -14.547 -22.359 -4.336 1 97.69 112 VAL A O 1
ATOM 915 N N . ILE A 1 113 ? -12.367 -21.812 -4.316 1 98.38 113 ILE A N 1
ATOM 916 C CA . ILE A 1 113 ? -12.117 -22.438 -5.609 1 98.38 113 ILE A CA 1
ATOM 917 C C . ILE A 1 113 ? -12.281 -23.953 -5.488 1 98.38 113 ILE A C 1
ATOM 919 O O . ILE A 1 113 ? -12.773 -24.609 -6.41 1 98.38 113 ILE A O 1
ATOM 923 N N . LEU A 1 114 ? -11.859 -24.516 -4.367 1 98.44 114 LEU A N 1
ATOM 924 C CA . LEU A 1 114 ? -12.031 -25.938 -4.164 1 98.44 114 LEU A CA 1
ATOM 925 C C . LEU A 1 114 ? -13.508 -26.312 -4.117 1 98.44 114 LEU A C 1
ATOM 927 O O . LEU A 1 114 ? -13.922 -27.312 -4.699 1 98.44 114 LEU A O 1
ATOM 931 N N . ASP A 1 115 ? -14.281 -25.5 -3.396 1 98.06 115 ASP A N 1
ATOM 932 C CA . ASP A 1 115 ? -15.727 -25.703 -3.352 1 98.06 115 ASP A CA 1
ATOM 933 C C . ASP A 1 115 ? -16.344 -25.641 -4.75 1 98.06 115 ASP A C 1
ATOM 935 O O . ASP A 1 115 ? -17.188 -26.469 -5.105 1 98.06 115 ASP A O 1
ATOM 939 N N . HIS A 1 116 ? -15.922 -24.703 -5.5 1 98.12 116 HIS A N 1
ATOM 940 C CA . HIS A 1 116 ? -16.391 -24.547 -6.875 1 98.12 116 HIS A CA 1
ATOM 941 C C . HIS A 1 116 ? -16.078 -25.781 -7.711 1 98.12 116 HIS A C 1
ATOM 943 O O . HIS A 1 116 ? -16.938 -26.281 -8.445 1 98.12 116 HIS A O 1
ATOM 949 N N . LEU A 1 117 ? -14.852 -26.312 -7.605 1 98.31 117 LEU A N 1
ATOM 950 C CA . LEU A 1 117 ? -14.422 -27.469 -8.383 1 98.31 117 LEU A CA 1
ATOM 951 C C . LEU A 1 117 ? -15.227 -28.703 -7.996 1 98.31 117 LEU A C 1
ATOM 953 O O . LEU A 1 117 ? -15.5 -29.562 -8.844 1 98.31 117 LEU A O 1
ATOM 957 N N . GLU A 1 118 ? -15.625 -28.75 -6.801 1 98 118 GLU A N 1
ATOM 958 C CA . GLU A 1 118 ? -16.359 -29.906 -6.285 1 98 118 GLU A CA 1
ATOM 959 C C . GLU A 1 118 ? -17.844 -29.828 -6.66 1 98 118 GLU A C 1
ATOM 961 O O . GLU A 1 118 ? -18.438 -30.828 -7.066 1 98 118 GLU A O 1
ATOM 966 N N . LYS A 1 119 ? -18.438 -28.625 -6.602 1 97.75 119 LYS A N 1
ATOM 967 C CA . LYS A 1 119 ? -19.891 -28.5 -6.66 1 97.75 119 LYS A CA 1
ATOM 968 C C . LYS A 1 119 ? -20.344 -28.047 -8.047 1 97.75 119 LYS A C 1
ATOM 970 O O . LYS A 1 119 ? -21.484 -28.328 -8.461 1 97.75 119 LYS A O 1
ATOM 975 N N . VAL A 1 120 ? -19.625 -27.312 -8.656 1 96.81 120 VAL A N 1
ATOM 976 C CA . VAL A 1 120 ? -20.062 -26.703 -9.906 1 96.81 120 VAL A CA 1
ATOM 977 C C . VAL A 1 120 ? -19.438 -27.438 -11.086 1 96.81 120 VAL A C 1
ATOM 979 O O . VAL A 1 120 ? -20.141 -27.938 -11.961 1 96.81 120 VAL A O 1
ATOM 982 N N . GLY A 1 121 ? -17.984 -27.516 -11.055 1 97.12 121 GLY A N 1
ATOM 983 C CA . GLY A 1 121 ? -17.312 -28.188 -12.156 1 97.12 121 GLY A CA 1
ATOM 984 C C . GLY A 1 121 ? -15.812 -28 -12.141 1 97.12 121 GLY A C 1
ATOM 985 O O . GLY A 1 121 ? -15.305 -27.078 -11.492 1 97.12 121 GLY A O 1
ATOM 986 N N . LYS A 1 122 ? -15.156 -28.828 -12.891 1 97.94 122 LYS A N 1
ATOM 987 C CA . LYS A 1 122 ? -13.703 -28.828 -12.93 1 97.94 122 LYS A CA 1
ATOM 988 C C . LYS A 1 122 ? -13.172 -27.859 -13.969 1 97.94 122 LYS A C 1
ATOM 990 O O . LYS A 1 122 ? -12.508 -28.25 -14.93 1 97.94 122 LYS A O 1
ATOM 995 N N . PHE A 1 123 ? -13.469 -26.688 -13.75 1 98.06 123 PHE A N 1
ATOM 996 C CA . PHE A 1 123 ? -13 -25.625 -14.633 1 98.06 123 PHE A CA 1
ATOM 997 C C . PHE A 1 123 ? -12.805 -24.328 -13.844 1 98.06 123 PHE A C 1
ATOM 999 O O . PHE A 1 123 ? -13.367 -24.156 -12.766 1 98.06 123 PHE A O 1
ATOM 1006 N N . ASP A 1 124 ? -12.039 -23.406 -14.32 1 97.38 124 ASP A N 1
ATOM 1007 C CA . ASP A 1 124 ? -11.812 -22.094 -13.742 1 97.38 124 ASP A CA 1
ATOM 1008 C C . ASP A 1 124 ? -13.047 -21.203 -13.898 1 97.38 124 ASP A C 1
ATOM 1010 O O . ASP A 1 124 ? -13.57 -21.047 -15.008 1 97.38 124 ASP A O 1
ATOM 1014 N N . PRO A 1 125 ? -13.508 -20.609 -12.859 1 96.75 125 PRO A N 1
ATOM 1015 C CA . PRO A 1 125 ? -14.742 -19.828 -12.914 1 96.75 125 PRO A CA 1
ATOM 1016 C C . PRO A 1 125 ? -14.656 -18.641 -13.883 1 96.75 125 PRO A C 1
ATOM 1018 O O . PRO A 1 125 ? -15.664 -18.219 -14.445 1 96.75 125 PRO A O 1
ATOM 1021 N N . VAL A 1 126 ? -13.5 -18.094 -14.039 1 95 126 VAL A N 1
ATOM 1022 C CA . VAL A 1 126 ? -13.352 -16.875 -14.82 1 95 126 VAL A CA 1
ATOM 1023 C C . VAL A 1 126 ? -12.992 -17.219 -16.266 1 95 126 VAL A C 1
ATOM 1025 O O . VAL A 1 126 ? -13.625 -16.734 -17.203 1 95 126 VAL A O 1
ATOM 1028 N N . THR A 1 127 ? -12.078 -18.078 -16.422 1 95.94 127 THR A N 1
ATOM 1029 C CA . THR A 1 127 ? -11.562 -18.359 -17.766 1 95.94 127 THR A CA 1
ATOM 1030 C C . THR A 1 127 ? -12.273 -19.562 -18.375 1 95.94 127 THR A C 1
ATOM 1032 O O . THR A 1 127 ? -12.203 -19.781 -19.594 1 95.94 127 THR A O 1
ATOM 1035 N N . ARG A 1 128 ? -12.898 -20.453 -17.656 1 97 128 ARG A N 1
ATOM 1036 C CA . ARG A 1 128 ? -13.641 -21.641 -18.047 1 97 128 ARG A CA 1
ATOM 1037 C C . ARG A 1 128 ? -12.703 -22.734 -18.547 1 97 128 ARG A C 1
ATOM 1039 O O . ARG A 1 128 ? -13.148 -23.75 -19.062 1 97 128 ARG A O 1
ATOM 1046 N N . GLU A 1 129 ? -11.422 -22.5 -18.344 1 97.5 129 GLU A N 1
ATOM 1047 C CA . GLU A 1 129 ? -10.445 -23.531 -18.688 1 97.5 129 GLU A CA 1
ATOM 1048 C C . GLU A 1 129 ? -10.492 -24.688 -17.688 1 97.5 129 GLU A C 1
ATOM 1050 O O . GLU A 1 129 ? -10.734 -24.484 -16.5 1 97.5 129 GLU A O 1
ATOM 1055 N N . PRO A 1 130 ? -10.242 -25.938 -18.234 1 98.12 130 PRO A N 1
ATOM 1056 C CA . PRO A 1 130 ? -10.188 -27.062 -17.312 1 98.12 130 PRO A CA 1
ATOM 1057 C C . PRO A 1 130 ? -9.188 -26.859 -16.172 1 98.12 130 PRO A C 1
ATOM 1059 O O . PRO A 1 130 ? -8.109 -26.297 -16.391 1 98.12 130 PRO A O 1
ATOM 1062 N N . LEU A 1 131 ? -9.609 -27.297 -14.969 1 98.44 131 LEU A N 1
ATOM 1063 C CA . LEU A 1 131 ? -8.805 -27.047 -13.781 1 98.44 131 LEU A CA 1
ATOM 1064 C C . LEU A 1 131 ? -8.953 -28.203 -12.781 1 98.44 131 LEU A C 1
ATOM 1066 O O . LEU A 1 131 ? -10.07 -28.609 -12.469 1 98.44 131 LEU A O 1
ATOM 1070 N N . LYS A 1 132 ? -7.797 -28.703 -12.398 1 97.88 132 LYS A N 1
ATOM 1071 C CA . LYS A 1 132 ? -7.754 -29.719 -11.352 1 97.88 132 LYS A CA 1
ATOM 1072 C C . LYS A 1 132 ? -7.207 -29.156 -10.047 1 97.88 132 LYS A C 1
ATOM 1074 O O . LYS A 1 132 ? -6.355 -28.266 -10.062 1 97.88 132 LYS A O 1
ATOM 1079 N N . PRO A 1 133 ? -7.648 -29.641 -8.898 1 97.88 133 PRO A N 1
ATOM 1080 C CA . PRO A 1 133 ? -7.168 -29.156 -7.605 1 97.88 133 PRO A CA 1
ATOM 1081 C C . PRO A 1 133 ? -5.648 -29.219 -7.473 1 97.88 133 PRO A C 1
ATOM 1083 O O . PRO A 1 133 ? -5.043 -28.359 -6.824 1 97.88 133 PRO A O 1
ATOM 1086 N N . SER A 1 134 ? -5.062 -30.125 -8.102 1 97.38 134 SER A N 1
ATOM 1087 C CA . SER A 1 134 ? -3.625 -30.328 -7.984 1 97.38 134 SER A CA 1
ATOM 1088 C C . SER A 1 134 ? -2.842 -29.219 -8.68 1 97.38 134 SER A C 1
ATOM 1090 O O . SER A 1 134 ? -1.633 -29.094 -8.484 1 97.38 134 SER A O 1
ATOM 1092 N N . GLN A 1 135 ? -3.471 -28.484 -9.5 1 97.75 135 GLN A N 1
ATOM 1093 C CA . GLN A 1 135 ? -2.812 -27.438 -10.258 1 97.75 135 GLN A CA 1
ATOM 1094 C C . GLN A 1 135 ? -2.783 -26.125 -9.477 1 97.75 135 GLN A C 1
ATOM 1096 O O . GLN A 1 135 ? -2.182 -25.141 -9.922 1 97.75 135 GLN A O 1
ATOM 1101 N N . LEU A 1 136 ? -3.473 -26.141 -8.336 1 98.56 136 LEU A N 1
ATOM 1102 C CA . LEU A 1 136 ? -3.508 -24.953 -7.5 1 98.56 136 LEU A CA 1
ATOM 1103 C C . LEU A 1 136 ? -2.188 -24.766 -6.762 1 98.56 136 LEU A C 1
ATOM 1105 O O . LEU A 1 136 ? -1.652 -25.703 -6.184 1 98.56 136 LEU A O 1
ATOM 1109 N N . VAL A 1 137 ? -1.692 -23.5 -6.824 1 98.5 137 VAL A N 1
ATOM 1110 C CA . VAL A 1 137 ? -0.422 -23.156 -6.195 1 98.5 137 VAL A CA 1
ATOM 1111 C C . VAL A 1 137 ? -0.631 -22.031 -5.188 1 98.5 137 VAL A C 1
ATOM 1113 O O . VAL A 1 137 ? -1.319 -21.047 -5.48 1 98.5 137 VAL A O 1
ATOM 1116 N N . PRO A 1 138 ? -0.039 -22.172 -4.012 1 98.5 138 PRO A N 1
ATOM 1117 C CA . PRO A 1 138 ? -0.135 -21.047 -3.074 1 98.5 138 PRO A CA 1
ATOM 1118 C C . PRO A 1 138 ? 0.515 -19.766 -3.609 1 98.5 138 PRO A C 1
ATOM 1120 O O . PRO A 1 138 ? 1.618 -19.828 -4.16 1 98.5 138 PRO A O 1
ATOM 1123 N N . ASN A 1 139 ? -0.204 -18.734 -3.512 1 98.75 139 ASN A N 1
ATOM 1124 C CA . ASN A 1 139 ? 0.341 -17.438 -3.912 1 98.75 139 ASN A CA 1
ATOM 1125 C C . ASN A 1 139 ? 0.958 -16.703 -2.729 1 98.75 139 ASN A C 1
ATOM 1127 O O . ASN A 1 139 ? 0.319 -15.836 -2.131 1 98.75 139 ASN A O 1
ATOM 1131 N N . LEU A 1 140 ? 2.182 -16.938 -2.441 1 98.56 140 LEU A N 1
ATOM 1132 C CA . LEU A 1 140 ? 2.84 -16.484 -1.223 1 98.56 140 LEU A CA 1
ATOM 1133 C C . LEU A 1 140 ? 3.021 -14.969 -1.242 1 98.56 140 LEU A C 1
ATOM 1135 O O . LEU A 1 140 ? 2.914 -14.312 -0.203 1 98.56 140 LEU A O 1
ATOM 1139 N N . ALA A 1 141 ? 3.342 -14.453 -2.389 1 98.69 141 ALA A N 1
ATOM 1140 C CA . ALA A 1 141 ? 3.521 -13.008 -2.492 1 98.69 141 ALA A CA 1
ATOM 1141 C C . ALA A 1 141 ? 2.229 -12.266 -2.166 1 98.69 141 ALA A C 1
ATOM 1143 O O . ALA A 1 141 ? 2.244 -11.266 -1.449 1 98.69 141 ALA A O 1
ATOM 1144 N N . ILE A 1 142 ? 1.093 -12.742 -2.633 1 98.81 142 ILE A N 1
ATOM 1145 C CA . ILE A 1 142 ? -0.193 -12.109 -2.348 1 98.81 142 ILE A CA 1
ATOM 1146 C C . ILE A 1 142 ? -0.539 -12.297 -0.871 1 98.81 142 ILE A C 1
ATOM 1148 O O . ILE A 1 142 ? -1.115 -11.398 -0.248 1 98.81 142 ILE A O 1
ATOM 1152 N N . LYS A 1 143 ? -0.2 -13.445 -0.345 1 98.44 143 LYS A N 1
ATOM 1153 C CA . LYS A 1 143 ? -0.397 -13.656 1.086 1 98.44 143 LYS A CA 1
ATOM 1154 C C . LYS A 1 143 ? 0.362 -12.609 1.902 1 98.44 143 LYS A C 1
ATOM 1156 O O . LYS A 1 143 ? -0.186 -12.031 2.844 1 98.44 143 LYS A O 1
ATOM 1161 N N . GLU A 1 144 ? 1.566 -12.367 1.531 1 98.5 144 GLU A N 1
ATOM 1162 C CA . GLU A 1 144 ? 2.377 -11.352 2.195 1 98.5 144 GLU A CA 1
ATOM 1163 C C . GLU A 1 144 ? 1.784 -9.961 1.997 1 98.5 144 GLU A C 1
ATOM 1165 O O . GLU A 1 144 ? 1.773 -9.148 2.924 1 98.5 144 GLU A O 1
ATOM 1170 N N . ALA A 1 145 ? 1.363 -9.734 0.78 1 98.75 145 ALA A N 1
ATOM 1171 C CA . ALA A 1 145 ? 0.755 -8.445 0.471 1 98.75 145 ALA A CA 1
ATOM 1172 C C . ALA A 1 145 ? -0.471 -8.195 1.344 1 98.75 145 ALA A C 1
ATOM 1174 O O . ALA A 1 145 ? -0.666 -7.086 1.847 1 98.75 145 ALA A O 1
ATOM 1175 N N . VAL A 1 146 ? -1.297 -9.195 1.551 1 98.12 146 VAL A N 1
ATOM 1176 C CA . VAL A 1 146 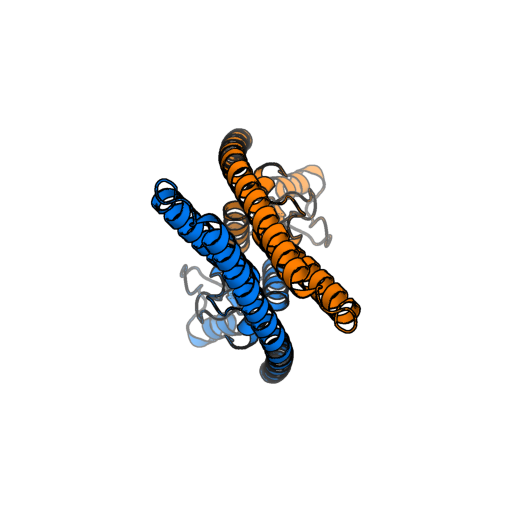? -2.492 -9.086 2.383 1 98.12 146 VAL A CA 1
ATOM 1177 C C . VAL A 1 146 ? -2.092 -8.766 3.82 1 98.12 146 VAL A C 1
ATOM 1179 O O . VAL A 1 146 ? -2.688 -7.887 4.453 1 98.12 146 VAL A O 1
ATOM 1182 N N . HIS A 1 147 ? -1.09 -9.406 4.285 1 97.12 147 HIS A N 1
ATOM 1183 C CA . HIS A 1 147 ? -0.624 -9.164 5.645 1 97.12 147 HIS A CA 1
ATOM 1184 C C . HIS A 1 147 ? -0.13 -7.727 5.809 1 97.12 147 HIS A C 1
ATOM 1186 O O . HIS A 1 147 ? -0.46 -7.062 6.793 1 97.12 147 HIS A O 1
ATOM 1192 N N . ALA A 1 148 ? 0.617 -7.305 4.855 1 97.75 148 ALA A N 1
ATOM 1193 C CA . ALA A 1 148 ? 1.118 -5.934 4.887 1 97.75 148 ALA A CA 1
ATOM 1194 C C . ALA A 1 148 ? -0.031 -4.93 4.895 1 97.75 148 ALA A C 1
ATOM 1196 O O . ALA A 1 148 ? 0.001 -3.943 5.633 1 97.75 148 ALA A O 1
ATOM 1197 N N . PHE A 1 149 ? -1.055 -5.156 4.09 1 98 149 PHE A N 1
ATOM 1198 C CA . PHE A 1 149 ? -2.219 -4.281 3.996 1 98 149 PHE A CA 1
ATOM 1199 C C . PHE A 1 149 ? -2.98 -4.25 5.316 1 98 149 PHE A C 1
ATOM 1201 O O . PHE A 1 149 ? -3.33 -3.178 5.812 1 98 149 PHE A O 1
ATOM 1208 N N . LEU A 1 150 ? -3.148 -5.445 5.93 1 96.19 150 LEU A N 1
ATOM 1209 C CA . LEU A 1 150 ? -3.918 -5.566 7.164 1 96.19 150 LEU A CA 1
ATOM 1210 C C . LEU A 1 150 ? -3.168 -4.941 8.336 1 96.19 150 LEU A C 1
ATOM 1212 O O . LEU A 1 150 ? -3.787 -4.402 9.258 1 96.19 150 LEU A O 1
ATOM 1216 N N . ASP A 1 151 ? -1.886 -5.016 8.281 1 94.69 151 ASP A N 1
ATOM 1217 C CA . ASP A 1 151 ? -1.07 -4.398 9.328 1 94.69 151 ASP A CA 1
ATOM 1218 C C . ASP A 1 151 ? -1.235 -2.879 9.328 1 94.69 151 ASP A C 1
ATOM 1220 O O . ASP A 1 151 ? -1.193 -2.246 10.383 1 94.69 151 ASP A O 1
ATOM 1224 N N . LYS A 1 152 ? -1.45 -2.344 8.172 1 94.69 152 LYS A N 1
ATOM 1225 C CA . LYS A 1 152 ? -1.544 -0.896 8.008 1 94.69 152 LYS A CA 1
ATOM 1226 C C . LYS A 1 152 ? -2.988 -0.421 8.133 1 94.69 152 LYS A C 1
ATOM 1228 O O . LYS A 1 152 ? -3.244 0.69 8.602 1 94.69 152 LYS A O 1
ATOM 1233 N N . HIS A 1 153 ? -3.893 -1.279 7.633 1 96.62 153 HIS A N 1
ATOM 1234 C CA . HIS A 1 153 ? -5.309 -0.939 7.57 1 96.62 153 HIS A CA 1
ATOM 1235 C C . HIS A 1 153 ? -6.141 -1.891 8.422 1 96.62 153 HIS A C 1
ATOM 1237 O O . HIS A 1 153 ? -6.805 -2.787 7.895 1 96.62 153 HIS A O 1
ATOM 1243 N N . GLY A 1 154 ? -6.238 -1.568 9.664 1 94.94 154 GLY A N 1
ATOM 1244 C CA . GLY A 1 154 ? -6.91 -2.455 10.602 1 94.94 154 GLY A CA 1
ATOM 1245 C C . GLY A 1 154 ? -8.398 -2.598 10.32 1 94.94 154 GLY A C 1
ATOM 1246 O O . GLY A 1 154 ? -9 -3.615 10.664 1 94.94 154 GLY A O 1
ATOM 1247 N N . TRP A 1 155 ? -9.008 -1.582 9.781 1 95.12 155 TRP A N 1
ATOM 1248 C CA . TRP A 1 155 ? -10.43 -1.628 9.477 1 95.12 155 TRP A CA 1
ATOM 1249 C C . TRP A 1 155 ? -10.75 -2.777 8.523 1 95.12 155 TRP A C 1
ATOM 1251 O O . TRP A 1 155 ? -11.875 -3.27 8.492 1 95.12 155 TRP A O 1
ATOM 1261 N N . ALA A 1 156 ? -9.781 -3.309 7.773 1 94.88 156 ALA A N 1
ATOM 1262 C CA . ALA A 1 156 ? -9.984 -4.32 6.738 1 94.88 156 ALA A CA 1
ATOM 1263 C C . ALA A 1 156 ? -10.188 -5.703 7.359 1 94.88 156 ALA A C 1
ATOM 1265 O O . ALA A 1 156 ? -10.617 -6.637 6.68 1 94.88 156 ALA A O 1
ATOM 1266 N N . TYR A 1 157 ? -9.883 -5.828 8.641 1 90.88 157 TYR A N 1
ATOM 1267 C CA . TYR A 1 157 ? -10.164 -7.086 9.328 1 90.88 157 TYR A CA 1
ATOM 1268 C C . TYR A 1 157 ? -11.656 -7.363 9.383 1 90.88 157 TYR A C 1
ATOM 1270 O O . TYR A 1 157 ? -12.078 -8.516 9.516 1 90.88 157 TYR A O 1
ATOM 1278 N N . ARG A 1 158 ? -12.438 -6.32 9.273 1 81.44 158 ARG A N 1
ATOM 1279 C CA . ARG A 1 158 ? -13.891 -6.465 9.367 1 81.44 158 ARG A CA 1
ATOM 1280 C C . ARG A 1 158 ? -14.492 -6.805 8.016 1 81.44 158 ARG A C 1
ATOM 1282 O O . ARG A 1 158 ? -15.633 -7.281 7.934 1 81.44 158 ARG A O 1
ATOM 1289 N N . MET A 1 159 ? -13.828 -6.516 6.875 1 67.12 159 MET A N 1
ATOM 1290 C CA . MET A 1 159 ? -14.406 -6.68 5.543 1 67.12 159 MET A CA 1
ATOM 1291 C C . MET A 1 159 ? -14.305 -8.125 5.078 1 67.12 159 MET A C 1
ATOM 1293 O O . MET A 1 159 ? -14.719 -8.461 3.967 1 67.12 159 MET A O 1
ATOM 1297 N N . GLY A 1 160 ? -13.984 -9.07 5.98 1 59.47 160 GLY A N 1
ATOM 1298 C CA . GLY A 1 160 ? -13.977 -10.469 5.602 1 59.47 160 GLY A CA 1
ATOM 1299 C C . GLY A 1 160 ? -14.953 -11.312 6.406 1 59.47 160 GLY A C 1
ATOM 1300 O O . GLY A 1 160 ? -15.445 -10.867 7.445 1 59.47 160 GLY A O 1
ATOM 1301 N N . MET B 1 1 ? 15.062 -5.719 -26.625 1 58.62 1 MET B N 1
ATOM 1302 C CA . MET B 1 1 ? 14.203 -4.672 -27.172 1 58.62 1 MET B CA 1
ATOM 1303 C C . MET B 1 1 ? 13.094 -4.316 -26.188 1 58.62 1 MET B C 1
ATOM 1305 O O . MET B 1 1 ? 12.883 -3.145 -25.875 1 58.62 1 MET B O 1
ATOM 1309 N N . VAL B 1 2 ? 12.375 -5.316 -25.656 1 62.56 2 VAL B N 1
ATOM 1310 C CA . VAL B 1 2 ? 11.273 -5.098 -24.719 1 62.56 2 VAL B CA 1
ATOM 1311 C C . VAL B 1 2 ? 11.797 -4.438 -23.453 1 62.56 2 VAL B C 1
ATOM 1313 O O . VAL B 1 2 ? 11.18 -3.512 -22.922 1 62.56 2 VAL B O 1
ATOM 1316 N N . GLU B 1 3 ? 13.047 -4.758 -23.156 1 70.06 3 GLU B N 1
ATOM 1317 C CA . GLU B 1 3 ? 13.672 -4.195 -21.969 1 70.06 3 GLU B CA 1
ATOM 1318 C C . GLU B 1 3 ? 14.008 -2.719 -22.156 1 70.06 3 GLU B C 1
ATOM 1320 O O . GLU B 1 3 ? 13.828 -1.91 -21.25 1 70.06 3 GLU B O 1
ATOM 1325 N N . GLU B 1 4 ? 14.328 -2.4 -23.391 1 73.62 4 GLU B N 1
ATOM 1326 C CA . GLU B 1 4 ? 14.688 -1.023 -23.719 1 73.62 4 GLU B CA 1
ATOM 1327 C C . GLU B 1 4 ? 13.469 -0.109 -23.688 1 73.62 4 GLU B C 1
ATOM 1329 O O . GLU B 1 4 ? 13.547 1.019 -23.188 1 73.62 4 GLU B O 1
ATOM 1334 N N . ILE B 1 5 ? 12.375 -0.692 -24.172 1 77.81 5 ILE B N 1
ATOM 1335 C CA . ILE B 1 5 ? 11.133 0.077 -24.219 1 77.81 5 ILE B CA 1
ATOM 1336 C C . ILE B 1 5 ? 10.656 0.348 -22.781 1 77.81 5 ILE B C 1
ATOM 1338 O O . ILE B 1 5 ? 10.258 1.47 -22.469 1 77.81 5 ILE B O 1
ATOM 1342 N N . TRP B 1 6 ? 10.805 -0.608 -21.984 1 81.25 6 TRP B N 1
ATOM 1343 C CA . TRP B 1 6 ? 10.391 -0.433 -20.594 1 81.25 6 TRP B CA 1
ATOM 1344 C C . TRP B 1 6 ? 11.258 0.604 -19.891 1 81.25 6 TRP B C 1
ATOM 1346 O O . TRP B 1 6 ? 10.758 1.413 -19.109 1 81.25 6 TRP B O 1
ATOM 1356 N N . GLN B 1 7 ? 12.516 0.566 -20.219 1 84.25 7 GLN B N 1
ATOM 1357 C CA . GLN B 1 7 ? 13.445 1.496 -19.578 1 84.25 7 GLN B CA 1
ATOM 1358 C C . GLN B 1 7 ? 13.117 2.939 -19.953 1 84.25 7 GLN B C 1
ATOM 1360 O O . GLN B 1 7 ? 13.141 3.828 -19.094 1 84.25 7 GLN B O 1
ATOM 1365 N N . GLU B 1 8 ? 12.766 3.1 -21.188 1 88.25 8 GLU B N 1
ATOM 1366 C CA . GLU B 1 8 ? 12.414 4.441 -21.656 1 88.25 8 GLU B CA 1
ATOM 1367 C C . GLU B 1 8 ? 11.102 4.914 -21.031 1 88.25 8 GLU B C 1
ATOM 1369 O O . GLU B 1 8 ? 10.977 6.078 -20.656 1 88.25 8 GLU B O 1
ATOM 1374 N N . LEU B 1 9 ? 10.188 4.004 -21.047 1 88.88 9 LEU B N 1
ATOM 1375 C CA . LEU B 1 9 ? 8.898 4.336 -20.438 1 88.88 9 LEU B CA 1
ATOM 1376 C C . LEU B 1 9 ? 9.055 4.629 -18.953 1 88.88 9 LEU B C 1
ATOM 1378 O O . LEU B 1 9 ? 8.453 5.574 -18.438 1 88.88 9 LEU B O 1
ATOM 1382 N N . ALA B 1 10 ? 9.852 3.793 -18.297 1 90.31 10 ALA B N 1
ATOM 1383 C CA . ALA B 1 10 ? 10.117 3.984 -16.875 1 90.31 10 ALA B CA 1
ATOM 1384 C C . ALA B 1 10 ? 10.797 5.328 -16.625 1 90.31 10 ALA B C 1
ATOM 1386 O O . ALA B 1 10 ? 10.445 6.039 -15.68 1 90.31 10 ALA B O 1
ATOM 1387 N N . LYS B 1 11 ? 11.719 5.672 -17.438 1 90.81 11 LYS B N 1
ATOM 1388 C CA . LYS B 1 11 ? 12.414 6.949 -17.328 1 90.81 11 LYS B CA 1
ATOM 1389 C C . LYS B 1 11 ? 11.453 8.117 -17.516 1 90.81 11 LYS B C 1
ATOM 1391 O O . LYS B 1 11 ? 11.508 9.102 -16.766 1 90.81 11 LYS B O 1
ATOM 1396 N N . ALA B 1 12 ? 10.609 7.984 -18.484 1 92.75 12 ALA B N 1
ATOM 1397 C CA . ALA B 1 12 ? 9.633 9.031 -18.766 1 92.75 12 ALA B CA 1
ATOM 1398 C C . ALA B 1 12 ? 8.68 9.211 -17.578 1 92.75 12 ALA B C 1
ATOM 1400 O O . ALA B 1 12 ? 8.391 10.344 -17.172 1 92.75 12 ALA B O 1
ATOM 1401 N N . LYS B 1 13 ? 8.203 8.109 -17.062 1 92.81 13 LYS B N 1
ATOM 1402 C CA . LYS B 1 13 ? 7.293 8.164 -15.93 1 92.81 13 LYS B CA 1
ATOM 1403 C C . LYS B 1 13 ? 7.98 8.742 -14.703 1 92.81 13 LYS B C 1
ATOM 1405 O O . LYS B 1 13 ? 7.375 9.508 -13.945 1 92.81 13 LYS B O 1
ATOM 1410 N N . TYR B 1 14 ? 9.219 8.438 -14.539 1 93.06 14 TYR B N 1
ATOM 1411 C CA . TYR B 1 14 ? 9.992 8.969 -13.422 1 93.06 14 TYR B CA 1
ATOM 1412 C C . TYR B 1 14 ? 10.148 10.477 -13.539 1 93.06 14 TYR B C 1
ATOM 1414 O O . TYR B 1 14 ? 9.961 11.203 -12.555 1 93.06 14 TYR B O 1
ATOM 1422 N N . LEU B 1 15 ? 10.484 10.938 -14.656 1 93.31 15 LEU B N 1
ATOM 1423 C CA . LEU B 1 15 ? 10.703 12.359 -14.867 1 93.31 15 LEU B CA 1
ATOM 1424 C C . LEU B 1 15 ? 9.422 13.148 -14.648 1 93.31 15 LEU B C 1
ATOM 1426 O O . LEU B 1 15 ? 9.445 14.234 -14.062 1 93.31 15 LEU B O 1
ATOM 1430 N N . GLU B 1 16 ? 8.352 12.578 -15.164 1 93.06 16 GLU B N 1
ATOM 1431 C CA . GLU B 1 16 ? 7.055 13.211 -14.938 1 93.06 16 GLU B CA 1
ATOM 1432 C C . GLU B 1 16 ? 6.738 13.297 -13.445 1 93.06 16 GLU B C 1
ATOM 1434 O O . GLU B 1 16 ? 6.316 14.344 -12.953 1 93.06 16 GLU B O 1
ATOM 1439 N N . TRP B 1 17 ? 6.949 12.234 -12.766 1 93.06 17 TRP B N 1
ATOM 1440 C CA . TRP B 1 17 ? 6.715 12.188 -11.32 1 93.06 17 TRP B CA 1
ATOM 1441 C C . TRP B 1 17 ? 7.613 13.18 -10.594 1 93.06 17 TRP B C 1
ATOM 1443 O O . TRP B 1 17 ? 7.164 13.883 -9.688 1 93.06 17 TRP B O 1
ATOM 1453 N N . GLU B 1 18 ? 8.883 13.219 -10.977 1 92.25 18 GLU B N 1
ATOM 1454 C CA . GLU B 1 18 ? 9.875 14.047 -10.289 1 92.25 18 GLU B CA 1
ATOM 1455 C C . GLU B 1 18 ? 9.477 15.516 -10.312 1 92.25 18 GLU B C 1
ATOM 1457 O O . GLU B 1 18 ? 9.586 16.219 -9.305 1 92.25 18 GLU B O 1
ATOM 1462 N N . HIS B 1 19 ? 9.055 15.945 -11.398 1 93.19 19 HIS B N 1
ATOM 1463 C CA . HIS B 1 19 ? 8.625 17.328 -11.539 1 93.19 19 HIS B CA 1
ATOM 1464 C C . HIS B 1 19 ? 7.441 17.641 -10.633 1 93.19 19 HIS B C 1
ATOM 1466 O O . HIS B 1 19 ? 7.473 18.609 -9.867 1 93.19 19 HIS B O 1
ATOM 1472 N N . GLU B 1 20 ? 6.438 16.75 -10.719 1 94.19 20 GLU B N 1
ATOM 1473 C CA . GLU B 1 20 ? 5.238 16.953 -9.914 1 94.19 20 GLU B CA 1
ATOM 1474 C C . GLU B 1 20 ? 5.539 16.797 -8.422 1 94.19 20 GLU B C 1
ATOM 1476 O O . GLU B 1 20 ? 5.012 17.547 -7.602 1 94.19 20 GLU B O 1
ATOM 1481 N N . SER B 1 21 ? 6.359 15.898 -8.141 1 94.19 21 SER B N 1
ATOM 1482 C CA . SER B 1 21 ? 6.715 15.633 -6.75 1 94.19 21 SER B CA 1
ATOM 1483 C C . SER B 1 21 ? 7.488 16.797 -6.141 1 94.19 21 SER B C 1
ATOM 1485 O O . SER B 1 21 ? 7.293 17.125 -4.973 1 94.19 21 SER B O 1
ATOM 1487 N N . SER B 1 22 ? 8.367 17.391 -6.863 1 94.44 22 SER B N 1
ATOM 1488 C CA . SER B 1 22 ? 9.117 18.547 -6.379 1 94.44 22 SER B CA 1
ATOM 1489 C C . SER B 1 22 ? 8.188 19.688 -5.988 1 94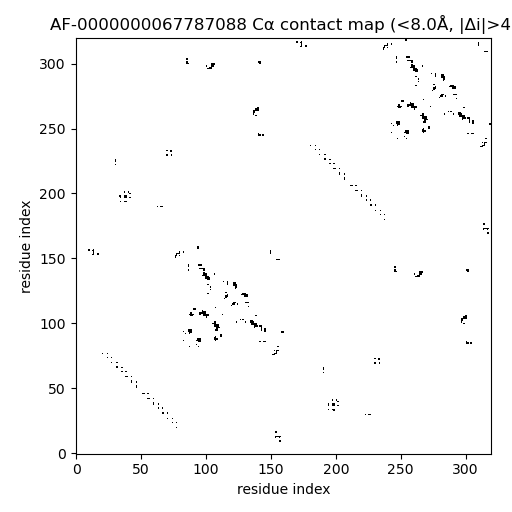.44 22 SER B C 1
ATOM 1491 O O . SER B 1 22 ? 8.383 20.328 -4.953 1 94.44 22 SER B O 1
ATOM 1493 N N . ARG B 1 23 ? 7.297 19.875 -6.84 1 95.25 23 ARG B N 1
ATOM 1494 C CA . ARG B 1 23 ? 6.32 20.922 -6.57 1 95.25 23 ARG B CA 1
ATOM 1495 C C . ARG B 1 23 ? 5.523 20.625 -5.309 1 95.25 23 ARG B C 1
ATOM 1497 O O . ARG B 1 23 ? 5.363 21.484 -4.445 1 95.25 23 ARG B O 1
ATOM 1504 N N . ARG B 1 24 ? 5.031 19.391 -5.266 1 95.31 24 ARG B N 1
ATOM 1505 C CA . ARG B 1 24 ? 4.246 18.984 -4.105 1 95.31 24 ARG B CA 1
ATOM 1506 C C . ARG B 1 24 ? 5.066 19.094 -2.826 1 95.31 24 ARG B C 1
ATOM 1508 O O . ARG B 1 24 ? 4.562 19.547 -1.796 1 95.31 24 ARG B O 1
ATOM 1515 N N . THR B 1 25 ? 6.242 18.734 -2.855 1 95.62 25 THR B N 1
ATOM 1516 C CA . THR B 1 25 ? 7.125 18.75 -1.695 1 95.62 25 THR B CA 1
ATOM 1517 C C . THR B 1 25 ? 7.387 20.188 -1.251 1 95.62 25 THR B C 1
ATOM 1519 O O . THR B 1 25 ? 7.41 20.484 -0.053 1 95.62 25 THR B O 1
ATOM 1522 N N . TRP B 1 26 ? 7.621 21 -2.168 1 96.69 26 TRP B N 1
ATOM 1523 C CA . TRP B 1 26 ? 7.84 22.406 -1.863 1 96.69 26 TRP B CA 1
ATOM 1524 C C . TRP B 1 26 ? 6.609 23.016 -1.203 1 96.69 26 TRP B C 1
ATOM 1526 O O . TRP B 1 26 ? 6.719 23.719 -0.188 1 96.69 26 TRP B O 1
ATOM 1536 N N . GLU B 1 27 ? 5.469 22.734 -1.807 1 96.5 27 GLU B N 1
ATOM 1537 C CA . GLU B 1 27 ? 4.215 23.25 -1.264 1 96.5 27 GLU B CA 1
ATOM 1538 C C . GLU B 1 27 ? 3.975 22.734 0.154 1 96.5 27 GLU B C 1
ATOM 1540 O O . GLU B 1 27 ? 3.543 23.5 1.028 1 96.5 27 GLU B O 1
ATOM 1545 N N . LEU B 1 28 ? 4.219 21.547 0.338 1 97.5 28 LEU B N 1
ATOM 1546 C CA . LEU B 1 28 ? 4.043 20.938 1.652 1 97.5 28 LEU B CA 1
ATOM 1547 C C . LEU B 1 28 ? 4.98 21.578 2.674 1 97.5 28 LEU B C 1
ATOM 1549 O O . LEU B 1 28 ? 4.574 21.844 3.805 1 97.5 28 LEU B O 1
ATOM 1553 N N . LYS B 1 29 ? 6.207 21.703 2.262 1 97.62 29 LYS B N 1
ATOM 1554 C CA . LYS B 1 29 ? 7.191 22.328 3.146 1 97.62 29 LYS B CA 1
ATOM 1555 C C . LYS B 1 29 ? 6.773 23.734 3.539 1 97.62 29 LYS B C 1
ATOM 1557 O O . LYS B 1 29 ? 6.84 24.109 4.711 1 97.62 29 LYS B O 1
ATOM 1562 N N . LYS B 1 30 ? 6.383 24.5 2.609 1 97.75 30 LYS B N 1
ATOM 1563 C CA . LYS B 1 30 ? 5.949 25.875 2.863 1 97.75 30 LYS B CA 1
ATOM 1564 C C . LYS B 1 30 ? 4.754 25.906 3.812 1 97.75 30 LYS B C 1
ATOM 1566 O O . LYS B 1 30 ? 4.715 26.719 4.742 1 97.75 30 LYS B O 1
ATOM 1571 N N . LEU B 1 31 ? 3.803 25.062 3.533 1 98.06 31 LEU B N 1
ATOM 1572 C CA . LEU B 1 31 ? 2.625 25 4.391 1 98.06 31 LEU B CA 1
ATOM 1573 C C . LEU B 1 31 ? 3.006 24.609 5.816 1 98.06 31 LEU B C 1
ATOM 1575 O O . LEU B 1 31 ? 2.49 25.188 6.781 1 98.06 31 LEU B O 1
ATOM 1579 N N . LYS B 1 32 ? 3.838 23.594 5.918 1 98.56 32 LYS B N 1
ATOM 1580 C CA . LYS B 1 32 ? 4.293 23.156 7.234 1 98.56 32 LYS B CA 1
ATOM 1581 C C . LYS B 1 32 ? 4.914 24.312 8.016 1 98.56 32 LYS B C 1
ATOM 1583 O O . LYS B 1 32 ? 4.586 24.531 9.18 1 98.56 32 LYS B O 1
ATOM 1588 N N . GLU B 1 33 ? 5.82 25.047 7.418 1 98.12 33 GLU B N 1
ATOM 1589 C CA . GLU B 1 33 ? 6.5 26.172 8.055 1 98.12 33 GLU B CA 1
ATOM 1590 C C . GLU B 1 33 ? 5.504 27.25 8.484 1 98.12 33 GLU B C 1
ATOM 1592 O O . GLU B 1 33 ? 5.629 27.828 9.562 1 98.12 33 GLU B O 1
ATOM 1597 N N . THR B 1 34 ? 4.59 27.5 7.617 1 97.31 34 THR B N 1
ATOM 1598 C CA . THR B 1 34 ? 3.566 28.484 7.93 1 97.31 34 THR B CA 1
ATOM 1599 C C . THR B 1 34 ? 2.758 28.062 9.156 1 97.31 34 THR B C 1
ATOM 1601 O O . THR B 1 34 ? 2.502 28.875 10.047 1 97.31 34 THR B O 1
ATOM 1604 N N . CYS B 1 35 ? 2.395 26.797 9.164 1 97.69 35 CYS B N 1
ATOM 1605 C CA . CYS B 1 35 ? 1.631 26.281 10.297 1 97.69 35 CYS B CA 1
ATOM 1606 C C . CYS B 1 35 ? 2.457 26.328 11.578 1 97.69 35 CYS B C 1
ATOM 1608 O O . CYS B 1 35 ? 1.953 26.719 12.625 1 97.69 35 CYS B O 1
ATOM 1610 N N . GLU B 1 36 ? 3.686 25.875 11.492 1 98 36 GLU B N 1
ATOM 1611 C CA . GLU B 1 36 ? 4.574 25.938 12.648 1 98 36 GLU B CA 1
ATOM 1612 C C . GLU B 1 36 ? 4.684 27.359 13.195 1 98 36 GLU B C 1
ATOM 1614 O O . GLU B 1 36 ? 4.609 27.562 14.406 1 98 36 GLU B O 1
ATOM 1619 N N . SER B 1 37 ? 4.883 28.359 12.328 1 96.5 37 SER B N 1
ATOM 1620 C CA . SER B 1 37 ? 4.988 29.75 12.727 1 96.5 37 SER B CA 1
ATOM 1621 C C . SER B 1 37 ? 3.703 30.234 13.383 1 96.5 37 SER B C 1
ATOM 1623 O O . SER B 1 37 ? 3.744 30.953 14.391 1 96.5 37 SER B O 1
ATOM 1625 N N . ALA B 1 38 ? 2.621 29.828 12.758 1 95.44 38 ALA B N 1
ATOM 1626 C CA . ALA B 1 38 ? 1.331 30.234 13.312 1 95.44 38 ALA B CA 1
ATOM 1627 C C . ALA B 1 38 ? 1.144 29.688 14.719 1 95.44 38 ALA B C 1
ATOM 1629 O O . ALA B 1 38 ? 0.652 30.391 15.609 1 95.44 38 ALA B O 1
ATOM 1630 N N . LEU B 1 39 ? 1.495 28.469 14.945 1 95.5 39 LEU B N 1
ATOM 1631 C CA . LEU B 1 39 ? 1.384 27.844 16.25 1 95.5 39 LEU B CA 1
ATOM 1632 C C . LEU B 1 39 ? 2.293 28.547 17.266 1 95.5 39 LEU B C 1
ATOM 1634 O O . LEU B 1 39 ? 1.883 28.812 18.391 1 95.5 39 LEU B O 1
ATOM 1638 N N . LYS B 1 40 ? 3.504 28.859 16.875 1 94.44 40 LYS B N 1
ATOM 1639 C CA . LYS B 1 40 ? 4.453 29.547 17.75 1 94.44 40 LYS B CA 1
ATOM 1640 C C . LYS B 1 40 ? 3.932 30.922 18.141 1 94.44 40 LYS B C 1
ATOM 1642 O O . LYS B 1 40 ? 4.039 31.328 19.312 1 94.44 40 LYS B O 1
ATOM 1647 N N . GLU B 1 41 ? 3.422 31.672 17.234 1 91.69 41 GLU B N 1
ATOM 1648 C CA . GLU B 1 41 ? 2.879 33 17.484 1 91.69 41 GLU B CA 1
ATOM 1649 C C . GLU B 1 41 ? 1.701 32.938 18.453 1 91.69 41 GLU B C 1
ATOM 1651 O O . GLU B 1 41 ? 1.583 33.781 19.344 1 91.69 41 GLU B O 1
ATOM 1656 N N . ARG B 1 42 ? 0.908 31.984 18.188 1 88.69 42 ARG B N 1
ATOM 1657 C CA . ARG B 1 42 ? -0.254 31.828 19.047 1 88.69 42 ARG B CA 1
ATOM 1658 C C . ARG B 1 42 ? 0.17 31.578 20.484 1 88.69 42 ARG B C 1
ATOM 1660 O O . ARG B 1 42 ? -0.419 32.125 21.422 1 88.69 42 ARG B O 1
ATOM 1667 N N . HIS B 1 43 ? 1.134 30.734 20.703 1 87.25 43 HIS B N 1
ATOM 1668 C CA . HIS B 1 43 ? 1.62 30.422 22.031 1 87.25 43 HIS B CA 1
ATOM 1669 C C . HIS B 1 43 ? 2.371 31.594 22.641 1 87.25 43 HIS B C 1
ATOM 1671 O O . HIS B 1 43 ? 2.4 31.766 23.859 1 87.25 43 HIS B O 1
ATOM 1677 N N . GLY B 1 44 ? 3.117 32.344 21.875 1 81.69 44 GLY B N 1
ATOM 1678 C CA . GLY B 1 44 ? 3.818 33.531 22.344 1 81.69 44 GLY B CA 1
ATOM 1679 C C . GLY B 1 44 ? 2.885 34.625 22.859 1 81.69 44 GLY B C 1
ATOM 1680 O O . GLY B 1 44 ? 3.223 35.344 23.812 1 81.69 44 GLY B O 1
ATOM 1681 N N . HIS B 1 45 ? 1.864 34.781 22.188 1 73.12 45 HIS B N 1
ATOM 1682 C CA . HIS B 1 45 ? 0.894 35.781 22.625 1 73.12 45 HIS B CA 1
ATOM 1683 C C . HIS B 1 45 ? 0.273 35.375 23.969 1 73.12 45 HIS B C 1
ATOM 1685 O O . HIS B 1 45 ? -0.084 36.25 24.766 1 73.12 45 HIS B O 1
ATOM 1691 N N . ASP B 1 46 ? 0.21 34.094 24.266 1 63.22 46 ASP B N 1
ATOM 1692 C CA . ASP B 1 46 ? -0.401 33.625 25.5 1 63.22 46 ASP B CA 1
ATOM 1693 C C . ASP B 1 46 ? 0.583 33.719 26.672 1 63.22 46 ASP B C 1
ATOM 1695 O O . ASP B 1 46 ? 0.19 33.594 27.828 1 63.22 46 ASP B O 1
ATOM 1699 N N . SER B 1 47 ? 1.881 33.656 26.422 1 62.31 47 SER B N 1
ATOM 1700 C CA . SER B 1 47 ? 2.93 33.562 27.422 1 62.31 47 SER B CA 1
ATOM 1701 C C . SER B 1 47 ? 2.955 34.812 28.312 1 62.31 47 SER B C 1
ATOM 1703 O O . SER B 1 47 ? 3.771 34.906 29.234 1 62.31 47 SER B O 1
ATOM 1705 N N . SER B 1 48 ? 2.121 35.781 28.047 1 57.94 48 SER B N 1
ATOM 1706 C CA . SER B 1 48 ? 2.252 36.906 28.969 1 57.94 48 SER B CA 1
ATOM 1707 C C . SER B 1 48 ? 2.016 36.469 30.406 1 57.94 48 SER B C 1
ATOM 1709 O O . SER B 1 48 ? 2.322 37.188 31.344 1 57.94 48 SER B O 1
ATOM 1711 N N . GLN B 1 49 ? 1.401 35.375 30.641 1 56.19 49 GLN B N 1
ATOM 1712 C CA . GLN B 1 49 ? 1.245 35 32.031 1 56.19 49 GLN B CA 1
ATOM 1713 C C . GLN B 1 49 ? 2.193 33.875 32.438 1 56.19 49 GLN B C 1
ATOM 1715 O O . GLN B 1 49 ? 2.322 32.906 31.703 1 56.19 49 GLN B O 1
ATOM 1720 N N . ILE B 1 50 ? 3.26 34.031 33.344 1 58.56 50 ILE B N 1
ATOM 1721 C CA . ILE B 1 50 ? 4.375 33.25 33.844 1 58.56 50 ILE B CA 1
ATOM 1722 C C . ILE B 1 50 ? 3.928 31.797 34.094 1 58.56 50 ILE B C 1
ATOM 1724 O O . ILE B 1 50 ? 4.621 30.859 33.719 1 58.56 50 ILE B O 1
ATOM 1728 N N . GLU B 1 51 ? 3.105 31.562 35.031 1 58.91 51 GLU B N 1
ATOM 1729 C CA . GLU B 1 51 ? 2.777 30.266 35.594 1 58.91 51 GLU B CA 1
ATOM 1730 C C . GLU B 1 51 ? 2.4 29.25 34.531 1 58.91 51 GLU B C 1
ATOM 1732 O O . GLU B 1 51 ? 2.744 28.062 34.625 1 58.91 51 GLU B O 1
ATOM 1737 N N . GLY B 1 52 ? 1.863 29.594 33.406 1 61.06 52 GLY B N 1
ATOM 1738 C CA . GLY B 1 52 ? 1.315 28.703 32.375 1 61.06 52 GLY B CA 1
ATOM 1739 C C . GLY B 1 52 ? 2.246 28.5 31.203 1 61.06 52 GLY B C 1
ATOM 1740 O O . GLY B 1 52 ? 1.909 27.781 30.25 1 61.06 52 GLY B O 1
ATOM 1741 N N . PHE B 1 53 ? 3.504 29.047 31.547 1 63.66 53 PHE B N 1
ATOM 1742 C CA . PHE B 1 53 ? 4.469 29.078 30.453 1 63.66 53 PHE B CA 1
ATOM 1743 C C . PHE B 1 53 ? 5.004 27.688 30.156 1 63.66 53 PHE B C 1
ATOM 1745 O O . PHE B 1 53 ? 5.086 27.281 29 1 63.66 53 PHE B O 1
ATOM 1752 N N . ILE B 1 54 ? 5.43 26.969 31.25 1 66.56 54 ILE B N 1
ATOM 1753 C CA . ILE B 1 54 ? 6.02 25.641 31.047 1 66.56 54 ILE B CA 1
ATOM 1754 C C . ILE B 1 54 ? 5.008 24.734 30.359 1 66.56 54 ILE B C 1
ATOM 1756 O O . ILE B 1 54 ? 5.348 24.016 29.422 1 66.56 54 ILE B O 1
ATOM 1760 N N . ASP B 1 55 ? 3.859 24.75 30.906 1 73.88 55 ASP B N 1
ATOM 1761 C CA . ASP B 1 55 ? 2.818 23.875 30.375 1 73.88 55 ASP B CA 1
ATOM 1762 C C . ASP B 1 55 ? 2.518 24.219 28.906 1 73.88 55 ASP B C 1
ATOM 1764 O O . ASP B 1 55 ? 2.342 23.328 28.078 1 73.88 55 ASP B O 1
ATOM 1768 N N . ARG B 1 56 ? 2.684 25.391 28.703 1 73.12 56 ARG B N 1
ATOM 1769 C CA . ARG B 1 56 ? 2.391 25.844 27.344 1 73.12 56 ARG B CA 1
ATOM 1770 C C . ARG B 1 56 ? 3.52 25.484 26.391 1 73.12 56 ARG B C 1
ATOM 1772 O O . ARG B 1 56 ? 3.27 25.125 25.234 1 73.12 56 ARG B O 1
ATOM 1779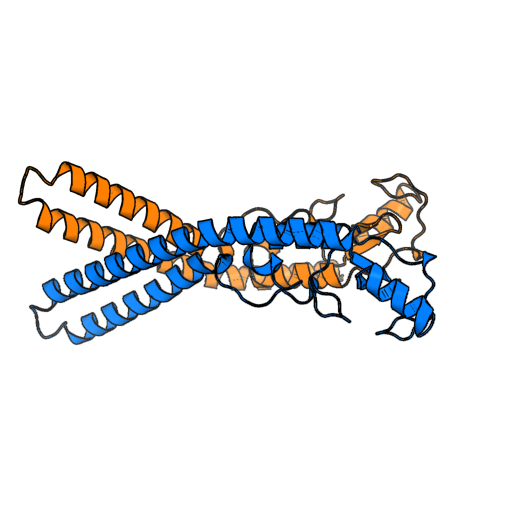 N N . SER B 1 57 ? 4.699 25.672 26.953 1 81.69 57 SER B N 1
ATOM 1780 C CA . SER B 1 57 ? 5.852 25.297 26.141 1 81.69 57 SER B CA 1
ATOM 1781 C C . SER B 1 57 ? 5.828 23.812 25.797 1 81.69 57 SER B C 1
ATOM 1783 O O . SER B 1 57 ? 6.145 23.422 24.672 1 81.69 57 SER B O 1
ATOM 1785 N N . THR B 1 58 ? 5.438 23.125 26.766 1 87.25 58 THR B N 1
ATOM 1786 C CA . THR B 1 58 ? 5.336 21.688 26.547 1 87.25 58 THR B CA 1
ATOM 1787 C C . THR B 1 58 ? 4.25 21.375 25.516 1 87.25 58 THR B C 1
ATOM 1789 O O . THR B 1 58 ? 4.438 20.531 24.641 1 87.25 58 THR B O 1
ATOM 1792 N N . SER B 1 59 ? 3.197 22.078 25.656 1 90.5 59 SER B N 1
ATOM 1793 C CA . SER B 1 59 ? 2.084 21.891 24.734 1 90.5 59 SER B CA 1
ATOM 1794 C C . SER B 1 59 ? 2.482 22.266 23.312 1 90.5 59 SER B C 1
ATOM 1796 O O . SER B 1 59 ? 2.133 21.547 22.359 1 90.5 59 SER B O 1
ATOM 1798 N N . LEU B 1 60 ? 3.209 23.312 23.203 1 93.06 60 LEU B N 1
ATOM 1799 C CA . LEU B 1 60 ? 3.674 23.734 21.891 1 93.06 60 LEU B CA 1
ATOM 1800 C C . LEU B 1 60 ? 4.59 22.688 21.266 1 93.06 60 LEU B C 1
ATOM 1802 O O . LEU B 1 60 ? 4.438 22.344 20.094 1 93.06 60 LEU B O 1
ATOM 1806 N N . LEU B 1 61 ? 5.512 22.25 22.078 1 94.62 61 LEU B N 1
ATOM 1807 C CA . LEU B 1 61 ? 6.453 21.25 21.578 1 94.62 61 LEU B CA 1
ATOM 1808 C C . LEU B 1 61 ? 5.719 20 21.125 1 94.62 61 LEU B C 1
ATOM 1810 O O . LEU B 1 61 ? 6.07 19.406 20.094 1 94.62 61 LEU B O 1
ATOM 1814 N N . LYS B 1 62 ? 4.734 19.641 21.844 1 95.56 62 LYS B N 1
ATOM 1815 C CA . LYS B 1 62 ? 3.936 18.469 21.484 1 95.56 62 LYS B CA 1
ATOM 1816 C C . LYS B 1 62 ? 3.184 18.703 20.172 1 95.56 62 LYS B C 1
ATOM 1818 O O . LYS B 1 62 ? 3.109 17.797 19.328 1 95.56 62 LYS B O 1
ATOM 1823 N N . GLN B 1 63 ? 2.645 19.828 20.047 1 96.19 63 GLN B N 1
ATOM 1824 C CA . GLN B 1 63 ? 1.908 20.172 18.828 1 96.19 63 GLN B CA 1
ATOM 1825 C C . GLN B 1 63 ? 2.832 20.203 17.609 1 96.19 63 GLN B C 1
ATOM 1827 O O . GLN B 1 63 ? 2.471 19.703 16.547 1 96.19 63 GLN B O 1
ATOM 1832 N N . LEU B 1 64 ? 3.998 20.734 17.828 1 97.56 64 LEU B N 1
ATOM 1833 C CA . LEU B 1 64 ? 4.961 20.812 16.734 1 97.56 64 LEU B CA 1
ATOM 1834 C C . LEU B 1 64 ? 5.438 19.438 16.312 1 97.56 64 LEU B C 1
ATOM 1836 O O . LEU B 1 64 ? 5.598 19.156 15.125 1 97.56 64 LEU B O 1
ATOM 1840 N N . ASP B 1 65 ? 5.656 18.625 17.266 1 97.88 65 ASP B N 1
ATOM 1841 C CA . ASP B 1 65 ? 6.055 17.266 16.969 1 97.88 65 ASP B CA 1
ATOM 1842 C C . ASP B 1 65 ? 4.957 16.516 16.219 1 97.88 65 ASP B C 1
ATOM 1844 O O . ASP B 1 65 ? 5.23 15.828 15.234 1 97.88 65 ASP B O 1
ATOM 1848 N N . ALA B 1 66 ? 3.76 16.641 16.703 1 97.81 66 ALA B N 1
ATOM 1849 C CA . ALA B 1 66 ? 2.617 16 16.047 1 97.81 66 ALA B CA 1
ATOM 1850 C C . ALA B 1 66 ? 2.443 16.516 14.625 1 97.81 66 ALA B C 1
ATOM 1852 O O . ALA B 1 66 ? 2.158 15.742 13.703 1 97.81 66 ALA B O 1
ATOM 1853 N N . LEU B 1 67 ? 2.59 17.75 14.477 1 98.44 67 LEU B N 1
ATOM 1854 C CA . LEU B 1 67 ? 2.502 18.359 13.156 1 98.44 67 LEU B CA 1
ATOM 1855 C C . LEU B 1 67 ? 3.549 17.766 12.211 1 98.44 67 LEU B C 1
ATOM 1857 O O . LEU B 1 67 ? 3.242 17.438 11.07 1 98.44 67 LEU B O 1
ATOM 1861 N N . GLY B 1 68 ? 4.766 17.656 12.742 1 98.38 68 GLY B N 1
ATOM 1862 C CA . GLY B 1 68 ? 5.82 17.016 11.961 1 98.38 68 GLY B CA 1
ATOM 1863 C C . GLY B 1 68 ? 5.453 15.633 11.477 1 98.38 68 GLY B C 1
ATOM 1864 O O . GLY B 1 68 ? 5.711 15.281 10.32 1 98.38 68 GLY B O 1
ATOM 1865 N N . ARG B 1 69 ? 4.898 14.883 12.32 1 97.94 69 ARG B N 1
ATOM 1866 C CA . ARG B 1 69 ? 4.488 13.523 11.969 1 97.94 69 ARG B CA 1
ATOM 1867 C C . ARG B 1 69 ? 3.412 13.539 10.883 1 97.94 69 ARG B C 1
ATOM 1869 O O . ARG B 1 69 ? 3.443 12.727 9.961 1 97.94 69 ARG B O 1
ATOM 1876 N N . VAL B 1 70 ? 2.482 14.43 10.992 1 98.5 70 VAL B N 1
ATOM 1877 C CA . VAL B 1 70 ? 1.393 14.547 10.023 1 98.5 70 VAL B CA 1
ATOM 1878 C C . VAL B 1 70 ? 1.956 14.883 8.648 1 98.5 70 VAL B C 1
ATOM 1880 O O . VAL B 1 70 ? 1.59 14.25 7.652 1 98.5 70 VAL B O 1
ATOM 1883 N N . PHE B 1 71 ? 2.846 15.781 8.594 1 98.62 71 PHE B N 1
ATOM 1884 C CA . PHE B 1 71 ? 3.385 16.219 7.309 1 98.62 71 PHE B CA 1
ATOM 1885 C C . PHE B 1 71 ? 4.324 15.156 6.734 1 98.62 71 PHE B C 1
ATOM 1887 O O . PHE B 1 71 ? 4.43 15.008 5.516 1 98.62 71 PHE B O 1
ATOM 1894 N N . ARG B 1 72 ? 5.016 14.445 7.629 1 97.56 72 ARG B N 1
ATOM 1895 C CA . ARG B 1 72 ? 5.816 13.32 7.148 1 97.56 72 ARG B CA 1
ATOM 1896 C C . ARG B 1 72 ? 4.938 12.273 6.469 1 97.56 72 ARG B C 1
ATOM 1898 O O . ARG B 1 72 ? 5.293 11.758 5.41 1 97.56 72 ARG B O 1
ATOM 1905 N N . LYS B 1 73 ? 3.84 12.023 7.062 1 97.31 73 LYS B N 1
ATOM 1906 C CA . LYS B 1 73 ? 2.898 11.07 6.48 1 97.31 73 LYS B CA 1
ATOM 1907 C C . LYS B 1 73 ? 2.367 11.57 5.141 1 97.31 73 LYS B C 1
ATOM 1909 O O . LYS B 1 73 ? 2.246 10.797 4.188 1 97.31 73 LYS B O 1
ATOM 1914 N N . ALA B 1 74 ? 2.082 12.773 5.082 1 97.12 74 ALA B N 1
ATOM 1915 C CA . ALA B 1 74 ? 1.548 13.359 3.855 1 97.12 74 ALA B CA 1
ATOM 1916 C C . ALA B 1 74 ? 2.578 13.312 2.73 1 97.12 74 ALA B C 1
ATOM 1918 O O . ALA B 1 74 ? 2.217 13.273 1.552 1 97.12 74 ALA B O 1
ATOM 1919 N N . ALA B 1 75 ? 3.842 13.273 3.064 1 97.06 75 ALA B N 1
ATOM 1920 C CA . ALA B 1 75 ? 4.926 13.297 2.084 1 97.06 75 ALA B CA 1
ATOM 1921 C C . ALA B 1 75 ? 5.363 11.875 1.72 1 97.06 75 ALA B C 1
ATOM 1923 O O . ALA B 1 75 ? 6.242 11.688 0.875 1 97.06 75 ALA B O 1
ATOM 1924 N N . GLU B 1 76 ? 4.758 10.914 2.303 1 95.69 76 GLU B N 1
ATOM 1925 C CA . GLU B 1 76 ? 5.23 9.531 2.242 1 95.69 76 GLU B CA 1
ATOM 1926 C C . GLU B 1 76 ? 5.301 9.039 0.8 1 95.69 76 GLU B C 1
ATOM 1928 O O . GLU B 1 76 ? 6.273 8.391 0.407 1 95.69 76 GLU B O 1
ATOM 1933 N N . ASP B 1 77 ? 4.293 9.328 -0.002 1 95.19 77 ASP B N 1
ATOM 1934 C CA . ASP B 1 77 ? 4.211 8.82 -1.366 1 95.19 77 ASP B CA 1
ATOM 1935 C C . ASP B 1 77 ? 5.344 9.375 -2.229 1 95.19 77 ASP B C 1
ATOM 1937 O O . ASP B 1 77 ? 5.793 8.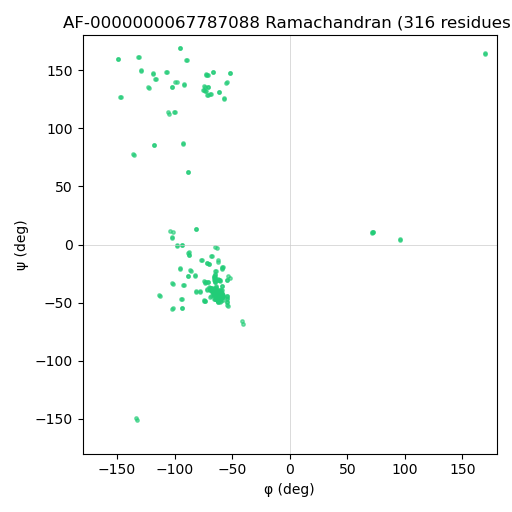719 -3.172 1 95.19 77 ASP B O 1
ATOM 1941 N N . ASP B 1 78 ? 5.785 10.562 -1.85 1 95.62 78 ASP B N 1
ATOM 1942 C CA . ASP B 1 78 ? 6.785 11.25 -2.66 1 95.62 78 ASP B CA 1
ATOM 1943 C C . ASP B 1 78 ? 8.188 11.039 -2.092 1 95.62 78 ASP B C 1
ATOM 1945 O O . ASP B 1 78 ? 9.164 11.57 -2.625 1 95.62 78 ASP B O 1
ATOM 1949 N N . THR B 1 79 ? 8.336 10.32 -1.012 1 94.88 79 THR B N 1
ATOM 1950 C CA . THR B 1 79 ? 9.625 10.078 -0.371 1 94.88 79 THR B CA 1
ATOM 1951 C C . THR B 1 79 ? 10.156 8.695 -0.737 1 94.88 79 THR B C 1
ATOM 1953 O O . THR B 1 79 ? 9.547 7.68 -0.399 1 94.88 79 THR B O 1
ATOM 1956 N N . PRO B 1 80 ? 11.25 8.727 -1.453 1 93.75 80 PRO B N 1
ATOM 1957 C CA . PRO B 1 80 ? 11.82 7.426 -1.802 1 93.75 80 PRO B CA 1
ATOM 1958 C C . PRO B 1 80 ? 12.133 6.57 -0.576 1 93.75 80 PRO B C 1
ATOM 1960 O O . PRO B 1 80 ? 12.742 7.051 0.383 1 93.75 80 PRO B O 1
ATOM 1963 N N . THR B 1 81 ? 11.617 5.367 -0.535 1 92.69 81 THR B N 1
ATOM 1964 C CA . THR B 1 81 ? 11.859 4.371 0.503 1 92.69 81 THR B CA 1
ATOM 1965 C C . THR B 1 81 ? 12.164 3.01 -0.114 1 92.69 81 THR B C 1
ATOM 1967 O O . THR B 1 81 ? 12.734 2.93 -1.203 1 92.69 81 THR B O 1
ATOM 1970 N N . GLU B 1 82 ? 11.844 2.021 0.509 1 93.81 82 GLU B N 1
ATOM 1971 C CA . GLU B 1 82 ? 12.047 0.673 -0.011 1 93.81 82 GLU B CA 1
ATOM 1972 C C . GLU B 1 82 ? 10.766 0.105 -0.607 1 93.81 82 GLU B C 1
ATOM 1974 O O . GLU B 1 82 ? 9.672 0.35 -0.09 1 93.81 82 GLU B O 1
ATOM 1979 N N . VAL B 1 83 ? 10.961 -0.578 -1.709 1 96.56 83 VAL B N 1
ATOM 1980 C CA . VAL B 1 83 ? 9.852 -1.325 -2.291 1 96.56 83 VAL B CA 1
ATOM 1981 C C . VAL B 1 83 ? 9.57 -2.57 -1.452 1 96.56 83 VAL B C 1
ATOM 1983 O O . VAL B 1 83 ? 10.5 -3.281 -1.054 1 96.56 83 VAL B O 1
ATOM 1986 N N . PRO B 1 84 ? 8.289 -2.779 -1.134 1 97.44 84 PRO B N 1
ATOM 1987 C CA . PRO B 1 84 ? 7.992 -3.988 -0.363 1 97.44 84 PRO B CA 1
ATOM 1988 C C . PRO B 1 84 ? 8.578 -5.25 -0.993 1 97.44 84 PRO B C 1
ATOM 1990 O O . PRO B 1 84 ? 8.539 -5.406 -2.217 1 97.44 84 PRO B O 1
ATOM 1993 N N . ASP B 1 85 ? 8.938 -6.148 -0.218 1 97.25 85 ASP B N 1
ATOM 1994 C CA . ASP B 1 85 ? 9.617 -7.359 -0.66 1 97.25 85 ASP B CA 1
ATOM 1995 C C . ASP B 1 85 ? 8.719 -8.195 -1.566 1 97.25 85 ASP B C 1
ATOM 1997 O O . ASP B 1 85 ? 9.195 -8.812 -2.525 1 97.25 85 ASP B O 1
ATOM 2001 N N . TYR B 1 86 ? 7.477 -8.18 -1.196 1 98.25 86 TYR B N 1
ATOM 2002 C CA . TYR B 1 86 ? 6.57 -9.062 -1.927 1 98.25 86 TYR B CA 1
ATOM 2003 C C . TYR B 1 86 ? 6.391 -8.586 -3.365 1 98.25 86 TYR B C 1
ATOM 2005 O O . TYR B 1 86 ? 5.832 -9.305 -4.195 1 98.25 86 TYR B O 1
ATOM 2013 N N . LEU B 1 87 ? 6.879 -7.383 -3.705 1 98.56 87 LEU B N 1
ATOM 2014 C CA . LEU B 1 87 ? 6.801 -6.84 -5.055 1 98.56 87 LEU B CA 1
ATOM 2015 C C . LEU B 1 87 ? 8.141 -6.98 -5.777 1 98.56 87 LEU B C 1
ATOM 2017 O O . LEU B 1 87 ? 8.297 -6.5 -6.902 1 98.56 87 LEU B O 1
ATOM 2021 N N . CYS B 1 88 ? 9.094 -7.664 -5.133 1 98.06 88 CYS B N 1
ATOM 2022 C CA . CYS B 1 88 ? 10.438 -7.762 -5.691 1 98.06 88 CYS B CA 1
ATOM 2023 C C . CYS B 1 88 ? 10.805 -9.211 -5.984 1 98.06 88 CYS B C 1
ATOM 2025 O O . CYS B 1 88 ? 10.406 -10.117 -5.25 1 98.06 88 CYS B O 1
ATOM 2027 N N . CYS B 1 89 ? 11.562 -9.367 -7 1 97.31 89 CYS B N 1
ATOM 2028 C CA . CYS B 1 89 ? 12.102 -10.68 -7.336 1 97.31 89 CYS B CA 1
ATOM 2029 C C . CYS B 1 89 ? 13.164 -11.109 -6.324 1 97.31 89 CYS B C 1
ATOM 2031 O O . CYS B 1 89 ? 14.062 -10.328 -5.996 1 97.31 89 CYS B O 1
ATOM 2033 N N . LYS B 1 90 ? 13.07 -12.328 -5.918 1 94.81 90 LYS B N 1
ATOM 2034 C CA . LYS B 1 90 ? 13.938 -12.812 -4.852 1 94.81 90 LYS B CA 1
ATOM 2035 C C . LYS B 1 90 ? 15.383 -12.93 -5.336 1 94.81 90 LYS B C 1
ATOM 2037 O O . LYS B 1 90 ? 16.312 -12.977 -4.523 1 94.81 90 LYS B O 1
ATOM 2042 N N . ILE B 1 91 ? 15.594 -12.93 -6.574 1 94.75 91 ILE B N 1
ATOM 2043 C CA . ILE B 1 91 ? 16.922 -13.109 -7.141 1 94.75 91 ILE B CA 1
ATOM 2044 C C . ILE B 1 91 ? 17.562 -11.742 -7.387 1 94.75 91 ILE B C 1
ATOM 2046 O O . ILE B 1 91 ? 18.672 -11.469 -6.91 1 94.75 91 ILE B O 1
ATOM 2050 N N . THR B 1 92 ? 16.906 -10.898 -8.109 1 94.75 92 THR B N 1
ATOM 2051 C CA . THR B 1 92 ? 17.484 -9.617 -8.5 1 94.75 92 THR B CA 1
ATOM 2052 C C . THR B 1 92 ? 17.203 -8.555 -7.438 1 94.75 92 THR B C 1
ATOM 2054 O O . THR B 1 92 ? 17.891 -7.531 -7.383 1 94.75 92 THR B O 1
ATOM 2057 N N . LEU B 1 93 ? 16.078 -8.742 -6.676 1 94.25 93 LEU B N 1
ATOM 2058 C CA . LEU B 1 93 ? 15.602 -7.809 -5.656 1 94.25 93 LEU B CA 1
ATOM 2059 C C . LEU B 1 93 ? 15.008 -6.555 -6.293 1 94.25 93 LEU B C 1
ATOM 2061 O O . LEU B 1 93 ? 14.734 -5.57 -5.605 1 94.25 93 LEU B O 1
ATOM 2065 N N . ASP B 1 94 ? 14.836 -6.637 -7.582 1 94.75 94 ASP B N 1
ATOM 2066 C CA . ASP B 1 94 ? 14.18 -5.551 -8.305 1 94.75 94 ASP B CA 1
ATOM 2067 C C . ASP B 1 94 ? 12.672 -5.758 -8.359 1 94.75 94 ASP B C 1
ATOM 2069 O O . ASP B 1 94 ? 12.195 -6.891 -8.25 1 94.75 94 ASP B O 1
ATOM 2073 N N . ILE B 1 95 ? 11.969 -4.684 -8.578 1 96.44 95 ILE B N 1
ATOM 2074 C CA . ILE B 1 95 ? 10.516 -4.734 -8.695 1 96.44 95 ILE B CA 1
ATOM 2075 C C . ILE B 1 95 ? 10.125 -5.512 -9.953 1 96.44 95 ILE B C 1
ATOM 2077 O O . ILE B 1 95 ? 10.805 -5.43 -10.977 1 96.44 95 ILE B O 1
ATOM 2081 N N . PHE B 1 96 ? 9.039 -6.164 -9.898 1 96.88 96 PHE B N 1
ATOM 2082 C CA . PHE B 1 96 ? 8.609 -7.043 -10.984 1 96.88 96 PHE B CA 1
ATOM 2083 C C . PHE B 1 96 ? 8.18 -6.23 -12.203 1 96.88 96 PHE B C 1
ATOM 2085 O O . PHE B 1 96 ? 7.574 -5.164 -12.055 1 96.88 96 PHE B O 1
ATOM 2092 N N . ARG B 1 97 ? 8.453 -6.805 -13.328 1 95.19 97 ARG B N 1
ATOM 2093 C CA . ARG B 1 97 ? 7.855 -6.359 -14.586 1 95.19 97 ARG B CA 1
ATOM 2094 C C . ARG B 1 97 ? 6.926 -7.426 -15.156 1 95.19 97 ARG B C 1
ATOM 2096 O O . ARG B 1 97 ? 5.805 -7.121 -15.57 1 95.19 97 ARG B O 1
ATOM 2103 N N . ASP B 1 98 ? 7.316 -8.5 -15.125 1 97.31 98 ASP B N 1
ATOM 2104 C CA . ASP B 1 98 ? 6.582 -9.664 -15.617 1 97.31 98 ASP B CA 1
ATOM 2105 C C . ASP B 1 98 ? 6.672 -10.828 -14.633 1 97.31 98 ASP B C 1
ATOM 2107 O O . ASP B 1 98 ? 7.363 -11.812 -14.898 1 97.31 98 ASP B O 1
ATOM 2111 N N . PRO B 1 99 ? 5.902 -10.734 -13.57 1 98.62 99 PRO B N 1
ATOM 2112 C CA . PRO B 1 99 ? 6 -11.734 -12.508 1 98.62 99 PRO B CA 1
ATOM 2113 C C . PRO B 1 99 ? 5.379 -13.078 -12.898 1 98.62 99 PRO B C 1
ATOM 2115 O O . PRO B 1 99 ? 4.281 -13.109 -13.461 1 98.62 99 PRO B O 1
ATOM 2118 N N . VAL B 1 100 ? 6.07 -14.141 -12.594 1 98.88 100 VAL B N 1
ATOM 2119 C CA . VAL B 1 100 ? 5.586 -15.508 -12.766 1 98.88 100 VAL B CA 1
ATOM 2120 C C . VAL B 1 100 ? 5.781 -16.297 -11.469 1 98.88 100 VAL B C 1
ATOM 2122 O O . VAL B 1 100 ? 6.695 -16 -10.695 1 98.88 100 VAL B O 1
ATOM 2125 N N . ILE B 1 101 ? 4.934 -17.234 -11.227 1 98.81 101 ILE B N 1
ATOM 2126 C CA . ILE B 1 101 ? 4.969 -18 -9.984 1 98.81 101 ILE B CA 1
ATOM 2127 C C . ILE B 1 101 ? 5.266 -19.469 -10.281 1 98.81 101 ILE B C 1
ATOM 2129 O O . ILE B 1 101 ? 4.805 -20 -11.289 1 98.81 101 ILE B O 1
ATOM 2133 N N . THR B 1 102 ? 6.031 -20.094 -9.445 1 98.62 102 THR B N 1
ATOM 2134 C CA . THR B 1 102 ? 6.395 -21.5 -9.57 1 98.62 102 THR B CA 1
ATOM 2135 C C . THR B 1 102 ? 5.457 -22.375 -8.742 1 98.62 102 THR B C 1
ATOM 2137 O O . THR B 1 102 ? 4.688 -21.875 -7.926 1 98.62 102 THR B O 1
ATOM 2140 N N . PRO B 1 103 ? 5.516 -23.703 -8.93 1 98.06 103 PRO B N 1
ATOM 2141 C CA . PRO B 1 103 ? 4.664 -24.609 -8.156 1 98.06 103 PRO B CA 1
ATOM 2142 C C . PRO B 1 103 ? 4.934 -24.547 -6.656 1 98.06 103 PRO B C 1
ATOM 2144 O O . PRO B 1 103 ? 4.098 -24.969 -5.852 1 98.06 103 PRO B O 1
ATOM 2147 N N . SER B 1 104 ? 6.035 -23.938 -6.262 1 97.19 104 SER B N 1
ATOM 2148 C CA . SER B 1 104 ? 6.367 -23.812 -4.848 1 97.19 104 SER B CA 1
ATOM 2149 C C . SER B 1 104 ? 5.746 -22.562 -4.246 1 97.19 104 SER B C 1
ATOM 2151 O O . SER B 1 104 ? 5.832 -22.344 -3.035 1 97.19 104 SER B O 1
ATOM 2153 N N . GLY B 1 105 ? 5.207 -21.75 -5.113 1 98.19 105 GLY B N 1
ATOM 2154 C CA . GLY B 1 105 ? 4.535 -20.547 -4.625 1 98.19 105 GLY B CA 1
ATOM 2155 C C . GLY B 1 105 ? 5.422 -19.312 -4.637 1 98.19 105 GLY B C 1
ATOM 2156 O O . GLY B 1 105 ? 5.016 -18.25 -4.172 1 98.19 105 GLY B O 1
ATOM 2157 N N . VAL B 1 106 ? 6.609 -19.438 -5.137 1 98.12 106 VAL B N 1
ATOM 2158 C CA . VAL B 1 106 ? 7.543 -18.312 -5.18 1 98.12 106 VAL B CA 1
ATOM 2159 C C . VAL B 1 106 ? 7.398 -17.578 -6.504 1 98.12 106 VAL B C 1
ATOM 2161 O O . VAL B 1 106 ? 7.281 -18.203 -7.562 1 98.12 106 VAL B O 1
ATOM 2164 N N . THR B 1 107 ? 7.414 -16.281 -6.422 1 98.62 107 THR B N 1
ATOM 2165 C CA . THR B 1 107 ? 7.27 -15.453 -7.617 1 98.62 107 THR B CA 1
ATOM 2166 C C . THR B 1 107 ? 8.625 -14.898 -8.062 1 98.62 107 THR B C 1
ATOM 2168 O O . THR B 1 107 ? 9.414 -14.445 -7.23 1 98.62 107 THR B O 1
ATOM 2171 N N . TYR B 1 108 ? 8.867 -14.969 -9.375 1 98.62 108 TYR B N 1
ATOM 2172 C CA . TYR B 1 108 ? 10.094 -14.477 -9.977 1 98.62 108 TYR B CA 1
ATOM 2173 C C . TYR B 1 108 ? 9.805 -13.602 -11.195 1 98.62 108 TYR B C 1
ATOM 2175 O O . TYR B 1 108 ? 8.695 -13.641 -11.734 1 98.62 108 TYR B O 1
ATOM 2183 N N . GLU B 1 109 ? 10.805 -12.836 -11.523 1 98.06 109 GLU B N 1
ATOM 2184 C CA . GLU B 1 109 ? 10.797 -12.203 -12.836 1 98.06 109 GLU B CA 1
ATOM 2185 C C . GLU B 1 109 ? 10.969 -13.227 -13.953 1 98.06 109 GLU B C 1
ATOM 2187 O O . GLU B 1 109 ? 11.891 -14.047 -13.914 1 98.06 109 GLU B O 1
ATOM 2192 N N . ARG B 1 110 ? 10.094 -13.148 -14.898 1 98.19 110 ARG B N 1
ATOM 2193 C CA . ARG B 1 110 ? 10.047 -14.172 -15.938 1 98.19 110 ARG B CA 1
ATOM 2194 C C . ARG B 1 110 ? 11.406 -14.352 -16.594 1 98.19 110 ARG B C 1
ATOM 2196 O O . ARG B 1 110 ? 11.93 -15.469 -16.672 1 98.19 110 ARG B O 1
ATOM 2203 N N . ALA B 1 111 ? 12.016 -13.258 -17.078 1 97.19 111 ALA B N 1
ATOM 2204 C CA . ALA B 1 111 ? 13.289 -13.312 -17.781 1 97.19 111 ALA B CA 1
ATOM 2205 C C . ALA B 1 111 ? 14.383 -13.922 -16.906 1 97.19 111 ALA B C 1
ATOM 2207 O O . ALA B 1 111 ? 15.227 -14.68 -17.391 1 97.19 111 ALA B O 1
ATOM 2208 N N . VAL B 1 112 ? 14.344 -13.656 -15.656 1 97.69 112 VAL B N 1
ATOM 2209 C CA . VAL B 1 112 ? 15.383 -14.07 -14.719 1 97.69 112 VAL B CA 1
ATOM 2210 C C . VAL B 1 112 ? 15.266 -15.57 -14.453 1 97.69 112 VAL B C 1
ATOM 2212 O O . VAL B 1 112 ? 16.266 -16.297 -14.508 1 97.69 112 VAL B O 1
ATOM 2215 N N . ILE B 1 113 ? 14.055 -16.078 -14.172 1 98.38 113 ILE B N 1
ATOM 2216 C CA . ILE B 1 113 ? 13.891 -17.5 -13.844 1 98.38 113 ILE B CA 1
ATOM 2217 C C . ILE B 1 113 ? 14.141 -18.344 -15.086 1 98.38 113 ILE B C 1
ATOM 2219 O O . ILE B 1 113 ? 14.703 -19.438 -14.992 1 98.38 113 ILE B O 1
ATOM 2223 N N . LEU B 1 114 ? 13.711 -17.859 -16.234 1 98.38 114 LEU B N 1
ATOM 2224 C CA . LEU B 1 114 ? 13.969 -18.594 -17.469 1 98.38 114 LEU B CA 1
ATOM 2225 C C . LEU B 1 114 ? 15.469 -18.688 -17.734 1 98.38 114 LEU B C 1
ATOM 2227 O O . LEU B 1 114 ? 15.961 -19.75 -18.125 1 98.38 114 LEU B O 1
ATOM 2231 N N . ASP B 1 115 ? 16.156 -17.578 -17.547 1 98.06 115 ASP B N 1
ATOM 2232 C CA . ASP B 1 115 ? 17.609 -17.578 -17.703 1 98.06 115 ASP B CA 1
ATOM 2233 C C . ASP B 1 115 ? 18.266 -18.578 -16.734 1 98.06 115 ASP B C 1
ATOM 2235 O O . ASP B 1 115 ? 19.172 -19.312 -17.125 1 98.06 115 ASP B O 1
ATOM 2239 N N . HIS B 1 116 ? 17.812 -18.594 -15.539 1 98.19 116 HIS B N 1
ATOM 2240 C CA . HIS B 1 116 ? 18.312 -19.516 -14.531 1 98.19 116 HIS B CA 1
ATOM 2241 C C . HIS B 1 116 ? 18.109 -20.969 -14.961 1 98.19 116 HIS B C 1
ATOM 2243 O O . HIS B 1 116 ? 19.016 -21.781 -14.859 1 98.19 116 HIS B O 1
ATOM 2249 N N . LEU B 1 117 ? 16.922 -21.297 -15.469 1 98.25 117 LEU B N 1
ATOM 2250 C CA . LEU B 1 117 ? 16.594 -22.656 -15.883 1 98.25 117 LEU B CA 1
ATOM 2251 C C . LEU B 1 117 ? 17.469 -23.094 -17.062 1 98.25 117 LEU B C 1
ATOM 2253 O O . LEU B 1 117 ? 17.828 -24.266 -17.172 1 98.25 117 LEU B O 1
ATOM 2257 N N . GLU B 1 118 ? 17.828 -22.172 -17.844 1 97.94 118 GLU B N 1
ATOM 2258 C CA . GLU B 1 118 ? 18.625 -22.453 -19.031 1 97.94 118 GLU B CA 1
ATOM 2259 C C . GLU B 1 118 ? 20.094 -22.594 -18.688 1 97.94 118 GLU B C 1
ATOM 2261 O O . GLU B 1 118 ? 20.766 -23.5 -19.188 1 97.94 118 GLU B O 1
ATOM 2266 N N . LYS B 1 119 ? 20.625 -21.75 -17.797 1 97.75 119 LYS B N 1
ATOM 2267 C CA . LYS B 1 119 ? 22.078 -21.609 -17.609 1 97.75 119 LYS B CA 1
ATOM 2268 C C . LYS B 1 119 ? 22.547 -22.375 -16.375 1 97.75 119 LYS B C 1
ATOM 2270 O O . LYS B 1 119 ? 23.703 -22.797 -16.297 1 97.75 119 LYS B O 1
ATOM 2275 N N . VAL B 1 120 ? 21.781 -22.422 -15.43 1 96.75 120 VAL B N 1
ATOM 2276 C CA . VAL B 1 120 ? 22.219 -22.969 -14.148 1 96.75 120 VAL B CA 1
ATOM 2277 C C . VAL B 1 120 ? 21.688 -24.391 -13.984 1 96.75 120 VAL B C 1
ATOM 2279 O O . VAL B 1 120 ? 22.453 -25.328 -13.789 1 96.75 120 VAL B O 1
ATOM 2282 N N . GLY B 1 121 ? 20.25 -24.516 -14.125 1 97.06 121 GLY B N 1
ATOM 2283 C CA . GLY B 1 121 ? 19.672 -25.828 -13.961 1 97.06 121 GLY B CA 1
ATOM 2284 C C . GLY B 1 121 ? 18.156 -25.797 -13.875 1 97.06 121 GLY B C 1
ATOM 2285 O O . GLY B 1 121 ? 17.562 -24.75 -13.602 1 97.06 121 GLY B O 1
ATOM 2286 N N . LYS B 1 122 ? 17.594 -26.953 -14.047 1 97.94 122 LYS B N 1
ATOM 2287 C CA . LYS B 1 122 ? 16.141 -27.078 -14.078 1 97.94 122 LYS B CA 1
ATOM 2288 C C . LYS B 1 122 ? 15.57 -27.297 -12.672 1 97.94 122 LYS B C 1
ATOM 2290 O O . LYS B 1 122 ? 14.969 -28.328 -12.398 1 97.94 122 LYS B O 1
ATOM 2295 N N . PHE B 1 123 ? 15.773 -26.391 -11.906 1 98.06 123 PHE B N 1
ATOM 2296 C CA . PHE B 1 123 ? 15.258 -26.406 -10.547 1 98.06 123 PHE B CA 1
ATOM 2297 C C . PHE B 1 123 ? 14.953 -25 -10.047 1 98.06 123 PHE B C 1
ATOM 2299 O O . PHE B 1 123 ? 15.469 -24.031 -10.594 1 98.06 123 PHE B O 1
ATOM 2306 N N . ASP B 1 124 ? 14.148 -24.844 -9.062 1 97.38 124 ASP B N 1
ATOM 2307 C CA . ASP B 1 124 ? 13.82 -23.578 -8.414 1 97.38 124 ASP B CA 1
ATOM 2308 C C . ASP B 1 124 ? 15 -23.047 -7.598 1 97.38 124 ASP B C 1
ATOM 2310 O O . ASP B 1 124 ? 15.539 -23.766 -6.754 1 97.38 124 ASP B O 1
ATOM 2314 N N . PRO B 1 125 ? 15.391 -21.828 -7.785 1 96.75 125 PRO B N 1
ATOM 2315 C CA . PRO B 1 125 ? 16.578 -21.297 -7.109 1 96.75 125 PRO B CA 1
ATOM 2316 C C . PRO B 1 125 ? 16.438 -21.297 -5.586 1 96.75 125 PRO B C 1
ATOM 2318 O O . PRO B 1 125 ? 17.438 -21.391 -4.875 1 96.75 125 PRO B O 1
ATOM 2321 N N . VAL B 1 126 ? 15.266 -21.156 -5.102 1 94.94 126 VAL B N 1
ATOM 2322 C CA . VAL B 1 126 ? 15.062 -21 -3.666 1 94.94 126 VAL B CA 1
ATOM 2323 C C . VAL B 1 126 ? 14.766 -22.344 -3.029 1 94.94 126 VAL B C 1
ATOM 2325 O O . VAL B 1 126 ? 15.391 -22.734 -2.039 1 94.94 126 VAL B O 1
ATOM 2328 N N . THR B 1 127 ? 13.914 -23.078 -3.609 1 95.88 127 THR B N 1
ATOM 2329 C CA . THR B 1 127 ? 13.461 -24.328 -2.988 1 95.88 127 THR B CA 1
ATOM 2330 C C . THR B 1 127 ? 14.266 -25.516 -3.512 1 95.88 127 THR B C 1
ATOM 2332 O O . THR B 1 127 ? 14.242 -26.594 -2.914 1 95.88 127 THR B O 1
ATOM 2335 N N . ARG B 1 128 ? 14.922 -25.469 -4.633 1 96.88 128 ARG B N 1
ATOM 2336 C CA . ARG B 1 128 ? 15.758 -26.484 -5.285 1 96.88 128 ARG B CA 1
ATOM 2337 C C . ARG B 1 128 ? 14.898 -27.625 -5.836 1 96.88 128 ARG B C 1
ATOM 2339 O O . ARG B 1 128 ? 15.43 -28.641 -6.285 1 96.88 128 ARG B O 1
ATOM 2346 N N . GLU B 1 129 ? 13.602 -27.391 -5.828 1 97.5 129 GLU B N 1
ATOM 2347 C CA . GLU B 1 129 ? 12.711 -28.375 -6.434 1 97.5 129 GLU B CA 1
ATOM 2348 C C . GLU B 1 129 ? 12.805 -28.344 -7.957 1 97.5 129 GLU B C 1
ATOM 2350 O O . GLU B 1 129 ? 12.992 -27.281 -8.547 1 97.5 129 GLU B O 1
ATOM 2355 N N . PRO B 1 130 ? 12.641 -29.562 -8.57 1 98.12 130 PRO B N 1
ATOM 2356 C CA . PRO B 1 130 ? 12.633 -29.578 -10.039 1 98.12 130 PRO B CA 1
ATOM 2357 C C . PRO B 1 130 ? 11.586 -28.641 -10.633 1 98.12 130 PRO B C 1
ATOM 2359 O O . PRO B 1 130 ? 10.484 -28.516 -10.094 1 98.12 130 PRO B O 1
ATOM 2362 N N . LEU B 1 131 ? 12 -27.953 -11.719 1 98.44 131 LEU B N 1
ATOM 2363 C CA . LEU B 1 131 ? 11.148 -26.938 -12.312 1 98.44 131 LEU B CA 1
ATOM 2364 C C . LEU B 1 131 ? 11.336 -26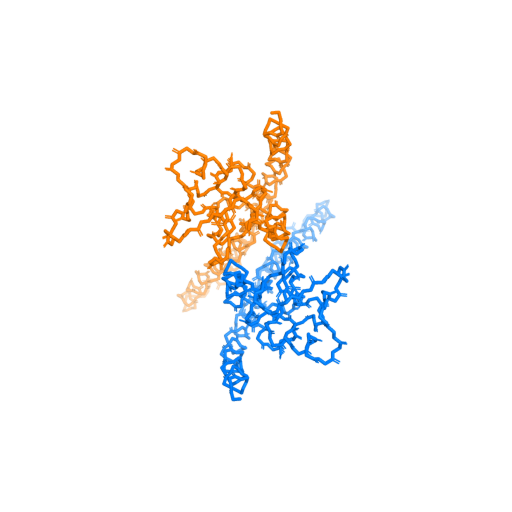.875 -13.828 1 98.44 131 LEU B C 1
ATOM 2366 O O . LEU B 1 131 ? 12.469 -26.828 -14.312 1 98.44 131 LEU B O 1
ATOM 2370 N N . LYS B 1 132 ? 10.211 -26.984 -14.5 1 97.88 132 LYS B N 1
ATOM 2371 C CA . LYS B 1 132 ? 10.203 -26.812 -15.953 1 97.88 132 LYS B CA 1
ATOM 2372 C C . LYS B 1 132 ? 9.578 -25.484 -16.344 1 97.88 132 LYS B C 1
ATOM 2374 O O . LYS B 1 132 ? 8.672 -24.984 -15.68 1 97.88 132 LYS B O 1
ATOM 2379 N N . PRO B 1 133 ? 10.016 -24.875 -17.438 1 97.94 133 PRO B N 1
ATOM 2380 C CA . PRO B 1 133 ? 9.461 -23.594 -17.906 1 97.94 133 PRO B CA 1
ATOM 2381 C C . PRO B 1 133 ? 7.945 -23.641 -18.078 1 97.94 133 PRO B C 1
ATOM 2383 O O . PRO B 1 133 ? 7.262 -22.641 -17.844 1 97.94 133 PRO B O 1
ATOM 2386 N N . SER B 1 134 ? 7.434 -24.75 -18.391 1 97.44 134 SER B N 1
ATOM 2387 C CA . SER B 1 134 ? 6.012 -24.891 -18.672 1 97.44 134 SER B CA 1
ATOM 2388 C C . SER B 1 134 ? 5.18 -24.781 -17.406 1 97.44 134 SER B C 1
ATOM 2390 O O . SER B 1 134 ? 3.957 -24.625 -17.469 1 97.44 134 SER B O 1
ATOM 2392 N N . GLN B 1 135 ? 5.781 -24.891 -16.297 1 97.75 135 GLN B N 1
ATOM 2393 C CA . GLN B 1 135 ? 5.078 -24.859 -15.023 1 97.75 135 GLN B CA 1
ATOM 2394 C C . GLN B 1 135 ? 4.941 -23.422 -14.516 1 97.75 135 GLN B C 1
ATOM 2396 O O . GLN B 1 135 ? 4.285 -23.188 -13.5 1 97.75 135 GLN B O 1
ATOM 2401 N N . LEU B 1 136 ? 5.594 -22.5 -15.227 1 98.56 136 LEU B N 1
ATOM 2402 C CA . LEU B 1 136 ? 5.523 -21.109 -14.836 1 98.56 136 LEU B CA 1
ATOM 2403 C C . LEU B 1 136 ? 4.172 -20.5 -15.203 1 98.56 136 LEU B C 1
ATOM 2405 O O . LEU B 1 136 ? 3.682 -20.688 -16.312 1 98.56 136 LEU B O 1
ATOM 2409 N N . VAL B 1 137 ? 3.604 -19.781 -14.203 1 98.5 137 VAL B N 1
ATOM 2410 C CA . VAL B 1 137 ? 2.293 -19.172 -14.383 1 98.5 137 VAL B CA 1
ATOM 2411 C C . VAL B 1 137 ? 2.395 -17.656 -14.141 1 98.5 137 VAL B C 1
ATOM 2413 O O . VAL B 1 137 ? 3.029 -17.219 -13.18 1 98.5 137 VAL B O 1
ATOM 2416 N N . PRO B 1 138 ? 1.778 -16.875 -15.016 1 98.5 138 PRO B N 1
ATOM 2417 C CA . PRO B 1 138 ? 1.77 -15.438 -14.742 1 98.5 138 PRO B CA 1
ATOM 2418 C C . PRO B 1 138 ? 1.053 -15.094 -13.438 1 98.5 138 PRO B C 1
ATOM 2420 O O . PRO B 1 138 ? -0.025 -15.625 -13.164 1 98.5 138 PRO B O 1
ATOM 2423 N N . ASN B 1 139 ? 1.696 -14.32 -12.68 1 98.75 139 ASN B N 1
ATOM 2424 C CA . ASN B 1 139 ? 1.079 -13.844 -11.445 1 98.75 139 ASN B CA 1
ATOM 2425 C C . ASN B 1 139 ? 0.376 -12.508 -11.648 1 98.75 139 ASN B C 1
ATOM 2427 O O . ASN B 1 139 ? 0.937 -11.453 -11.336 1 98.75 139 ASN B O 1
ATOM 2431 N N . LEU B 1 140 ? -0.837 -12.516 -12.055 1 98.56 140 LEU B N 1
ATOM 2432 C CA . LEU B 1 140 ? -1.562 -11.328 -12.484 1 98.56 140 LEU B CA 1
ATOM 2433 C C . LEU B 1 140 ? -1.842 -10.398 -11.312 1 98.56 140 LEU B C 1
ATOM 2435 O O . LEU B 1 140 ? -1.81 -9.172 -11.461 1 98.56 140 LEU B O 1
ATOM 2439 N N . ALA B 1 141 ? -2.158 -10.992 -10.203 1 98.69 141 ALA B N 1
ATOM 2440 C CA . ALA B 1 141 ? -2.434 -10.172 -9.023 1 98.69 141 ALA B CA 1
ATOM 2441 C C . ALA B 1 141 ? -1.203 -9.367 -8.617 1 98.69 141 ALA B C 1
ATOM 2443 O O . ALA B 1 141 ? -1.309 -8.18 -8.297 1 98.69 141 ALA B O 1
ATOM 2444 N N . ILE B 1 142 ? -0.031 -9.945 -8.648 1 98.81 142 ILE B N 1
ATOM 2445 C CA . ILE B 1 142 ? 1.199 -9.242 -8.305 1 98.81 142 ILE B CA 1
ATOM 2446 C C . ILE B 1 142 ? 1.508 -8.188 -9.367 1 98.81 142 ILE B C 1
ATOM 2448 O O . ILE B 1 142 ? 2.002 -7.102 -9.055 1 98.81 142 ILE B O 1
ATOM 2452 N N . LYS B 1 143 ? 1.236 -8.531 -10.602 1 98.44 143 LYS B N 1
ATOM 2453 C CA . LYS B 1 143 ? 1.401 -7.543 -11.664 1 98.44 143 LYS B CA 1
ATOM 2454 C C . LYS B 1 143 ? 0.549 -6.305 -11.398 1 98.44 143 LYS B C 1
ATOM 2456 O O . LYS B 1 143 ? 1.027 -5.176 -11.531 1 98.44 143 LYS B O 1
ATOM 2461 N N . GLU B 1 144 ? -0.656 -6.523 -11.008 1 98.5 144 GLU B N 1
ATOM 2462 C CA . GLU B 1 144 ? -1.554 -5.422 -10.672 1 98.5 144 GLU B CA 1
ATOM 2463 C C . GLU B 1 144 ? -1.052 -4.656 -9.453 1 98.5 144 GLU B C 1
ATOM 2465 O O . GLU B 1 144 ? -1.127 -3.428 -9.406 1 98.5 144 GLU B O 1
ATOM 2470 N N . ALA B 1 145 ? -0.602 -5.422 -8.5 1 98.75 145 ALA B N 1
ATOM 2471 C CA . ALA B 1 145 ? -0.073 -4.805 -7.289 1 98.75 145 ALA B CA 1
ATOM 2472 C C . ALA B 1 145 ? 1.104 -3.889 -7.605 1 98.75 145 ALA B C 1
ATOM 2474 O O . ALA B 1 145 ? 1.208 -2.787 -7.062 1 98.75 145 ALA B O 1
ATOM 2475 N N . VAL B 1 146 ? 1.987 -4.305 -8.484 1 98.12 146 VAL B N 1
ATOM 2476 C CA . VAL B 1 146 ? 3.143 -3.514 -8.891 1 98.12 146 VAL B CA 1
ATOM 2477 C C . VAL B 1 146 ? 2.676 -2.225 -9.562 1 98.12 146 VAL B C 1
ATOM 2479 O O . VAL B 1 146 ? 3.189 -1.143 -9.266 1 98.12 146 VAL B O 1
ATOM 2482 N N . HIS B 1 147 ? 1.707 -2.338 -10.383 1 97.12 147 HIS B N 1
ATOM 2483 C CA . HIS B 1 147 ? 1.181 -1.163 -11.07 1 97.12 147 HIS B CA 1
ATOM 2484 C C . HIS B 1 147 ? 0.588 -0.166 -10.078 1 97.12 147 HIS B C 1
ATOM 2486 O O . HIS B 1 147 ? 0.843 1.037 -10.172 1 97.12 147 HIS B O 1
ATOM 2492 N N . ALA B 1 148 ? -0.16 -0.69 -9.172 1 97.75 148 ALA B N 1
ATOM 2493 C CA . ALA B 1 148 ? -0.752 0.165 -8.148 1 97.75 148 ALA B CA 1
ATOM 2494 C C . ALA B 1 148 ? 0.326 0.881 -7.34 1 97.75 148 ALA B C 1
ATOM 2496 O O . ALA B 1 148 ? 0.204 2.074 -7.051 1 97.75 148 ALA B O 1
ATOM 2497 N N . PHE B 1 149 ? 1.394 0.193 -6.977 1 98 149 PHE B N 1
ATOM 2498 C CA . PHE B 1 149 ? 2.5 0.749 -6.207 1 98 149 PHE B CA 1
ATOM 2499 C C . PHE B 1 149 ? 3.215 1.84 -6.996 1 98 149 PHE B C 1
ATOM 2501 O O . PHE B 1 149 ? 3.473 2.926 -6.473 1 98 149 PHE B O 1
ATOM 2508 N N . LEU B 1 150 ? 3.439 1.564 -8.297 1 96.12 150 LEU B N 1
ATOM 2509 C CA . LEU B 1 150 ? 4.176 2.494 -9.148 1 96.12 150 LEU B CA 1
ATOM 2510 C C . LEU B 1 150 ? 3.35 3.744 -9.43 1 96.12 150 LEU B C 1
ATOM 2512 O O . LEU B 1 150 ? 3.902 4.836 -9.578 1 96.12 150 LEU B O 1
ATOM 2516 N N . ASP B 1 151 ? 2.076 3.574 -9.492 1 94.56 151 ASP B N 1
ATOM 2517 C CA . ASP B 1 151 ? 1.188 4.715 -9.703 1 94.56 151 ASP B CA 1
ATOM 2518 C C . ASP B 1 151 ? 1.253 5.684 -8.523 1 94.56 151 ASP B C 1
ATOM 2520 O O . ASP B 1 151 ? 1.136 6.898 -8.703 1 94.56 151 ASP B O 1
ATOM 2524 N N . LYS B 1 152 ? 1.476 5.141 -7.375 1 94.56 152 LYS B N 1
ATOM 2525 C CA . LYS B 1 152 ? 1.479 5.938 -6.152 1 94.56 152 LYS B CA 1
ATOM 2526 C C . LYS B 1 152 ? 2.887 6.426 -5.82 1 94.56 152 LYS B C 1
ATOM 2528 O O . LYS B 1 152 ? 3.055 7.508 -5.246 1 94.56 152 LYS B O 1
ATOM 2533 N N . HIS B 1 153 ? 3.852 5.562 -6.141 1 96.5 153 HIS B N 1
ATOM 2534 C CA . HIS B 1 153 ? 5.242 5.82 -5.793 1 96.5 153 HIS B CA 1
ATOM 2535 C C . HIS B 1 153 ? 6.109 5.938 -7.043 1 96.5 153 HIS B C 1
ATOM 2537 O O . HIS B 1 153 ? 6.84 5.004 -7.387 1 96.5 153 HIS B O 1
ATOM 2543 N N . GLY B 1 154 ? 6.145 7.098 -7.582 1 94.81 154 GLY B N 1
ATOM 2544 C CA . GLY B 1 154 ? 6.844 7.309 -8.836 1 94.81 154 GLY B CA 1
ATOM 2545 C C . GLY B 1 154 ? 8.344 7.117 -8.727 1 94.81 154 GLY B C 1
ATOM 2546 O O . GLY B 1 154 ? 9.008 6.785 -9.711 1 94.81 154 GLY B O 1
ATOM 2547 N N . TRP B 1 155 ? 8.891 7.375 -7.574 1 95.06 155 TRP B N 1
ATOM 2548 C CA . TRP B 1 155 ? 10.328 7.211 -7.371 1 95.06 155 TRP B CA 1
ATOM 2549 C C . TRP B 1 155 ? 10.758 5.77 -7.645 1 95.06 155 TRP B C 1
ATOM 2551 O O . TRP B 1 155 ? 11.914 5.512 -7.973 1 95.06 155 TRP B O 1
ATOM 2561 N N . ALA B 1 156 ? 9.859 4.793 -7.602 1 94.81 156 ALA B N 1
ATOM 2562 C CA . ALA B 1 156 ? 10.164 3.371 -7.727 1 94.81 156 ALA B CA 1
ATOM 2563 C C . ALA B 1 156 ? 10.438 2.994 -9.18 1 94.81 156 ALA B C 1
ATOM 2565 O O . ALA B 1 156 ? 10.961 1.911 -9.461 1 94.81 156 ALA B O 1
ATOM 2566 N N . TYR B 1 157 ? 10.109 3.885 -10.102 1 90.69 157 TYR B N 1
ATOM 2567 C CA . TYR B 1 157 ? 10.445 3.643 -11.492 1 90.69 157 TYR B CA 1
ATOM 2568 C C . TYR B 1 157 ? 11.953 3.615 -11.695 1 90.69 157 TYR B C 1
ATOM 2570 O O . TYR B 1 157 ? 12.453 3.021 -12.656 1 90.69 157 TYR B O 1
ATOM 2578 N N . ARG B 1 158 ? 12.664 4.246 -10.797 1 81.31 158 ARG B N 1
ATOM 2579 C CA . ARG B 1 158 ? 14.117 4.328 -10.922 1 81.31 158 ARG B CA 1
ATOM 2580 C C . ARG B 1 158 ? 14.789 3.104 -10.312 1 81.31 158 ARG B C 1
ATOM 2582 O O . ARG B 1 158 ? 15.953 2.812 -10.609 1 81.31 158 ARG B O 1
ATOM 2589 N N . MET B 1 159 ? 14.148 2.369 -9.383 1 67 159 MET B N 1
ATOM 2590 C CA . MET B 1 159 ? 14.773 1.27 -8.656 1 67 159 MET B CA 1
ATOM 2591 C C . MET B 1 159 ? 14.773 -0.008 -9.484 1 67 159 MET B C 1
ATOM 2593 O O . MET B 1 159 ? 15.242 -1.052 -9.031 1 67 159 MET B O 1
ATOM 2597 N N . GLY B 1 160 ? 14.492 0.091 -10.789 1 59.41 160 GLY B N 1
ATOM 2598 C CA . GLY B 1 160 ? 14.586 -1.081 -11.648 1 59.41 160 GLY B CA 1
ATOM 2599 C C . GLY B 1 160 ? 15.586 -0.919 -12.773 1 59.41 160 GLY B C 1
ATOM 2600 O O . GLY B 1 160 ? 16 0.198 -13.086 1 59.41 160 GLY B O 1
#

Organism: Nicotiana tabacum (NCBI:txid4097)

Sequence (320 aa):
MVEEIWQELAKAKYLEWEHESSRRTWELKKLKETCESALKERHGHDSSQIEGFIDRSTSLLKQLDALGRVFRKAAEDDTPTEVPDYLCCKITLDIFRDPVITPSGVTYERAVILDHLEKVGKFDPVTREPLKPSQLVPNLAIKEAVHAFLDKHGWAYRMGMVEEIWQELAKAKYLEWEHESSRRTWELKKLKETCESALKERHGHDSSQIEGFIDRSTSLLKQLDALGRVFRKAAEDDTPTEVPDYLCCKITLDIFRDPVITPSGVTYERAVILDHLEKVGKFDPVTREPLKPSQLVPNLAIKEAVHAFLDKHGWAYRMG

InterPro domains:
  IPR003613 U-box domain [PF04564] (83-155)
  IPR003613 U-box domain [PS51698] (82-156)
  IPR003613 U-box domain [SM00504] (86-149)
  IPR013083 Zinc finger, RING/FYVE/PHD-type [G3DSA:3.30.40.10] (81-159)
  IPR045202 CHIP , U-box domain [cd16654] (83-153)

=== Feature glossary ===
Key to the feature types in this record:

Secondary structure (8-state, DSSP). Secondary structure is the local, repeating backbone conformation. DSSP classifies it into eight states by reading the hydrogen-bond network: three helix types (H, G, I), two β types (E, B), two non-regular types (T, S), and unstructured coil (-).

Backbone torsions (φ/ψ). Backbone dihedral angles. Every residue except chain termini has a φ (preceding-C → N → Cα → C) and a ψ (N → Cα → C → next-N). They are reported in degrees following the IUPAC sign convention. Secondary structure is essentially a statement about which (φ, ψ) basin each residue occupies.

Predicted aligned error. Predicted Aligned Error (PAE) is an AlphaFold confidence matrix: entry (i, j) is the expected error in the position of residue j, in ångströms, when the prediction is superimposed on the true structure at residue i. Low PAE within a block of residues means that block is internally rigid and well-predicted; high PAE between two blocks means their relative placement is uncertain even if each block individually is confident.

B-factor. B-factor (Debye–Waller factor) reflects atomic displacement in the crystal lattice. It is an experimental observable (units Å²), not a prediction; low values mean the atom is pinned down, high values mean it moves or is heterogeneous across the crystal.

Secondary structure (3-state, P-SEA). Three-state secondary structure (P-SEA) collapses the eight DSSP classes into helix (a), strand (b), and coil (c). P-SEA assigns these from Cα geometry alone — distances and angles — without requiring backbone oxygens, so it works on any Cα trace.

Sequence. Primary structure: the covalent order of the twenty standard amino acids along the backbone. Two proteins with the same sequence will (almost always) fold to the same structure; two with 30% identity often share a fold but not the details.

pLDDT. pLDDT is the predicted lDDT-Cα score: AlphaFold's confidence that the local environment of each residue (all inter-atomic distances within 15 Å) is correctly placed. It is a per-residue number between 0 and 100, with higher meaning more reliable.

InterPro / GO / CATH / organism. Functional annotations link the protein to curated databases. InterPro entries identify conserved domains and families by matching the sequence against member-database signatures (Pfam, PROSITE, CDD, …). Gene Ontology (GO) terms describe molecular function, biological process, and cellular component in a controlled vocabulary. CATH places the structure in a hierarchical fold classification (Class/Architecture/Topology/Homologous-superfamily). The organism is the source species.

Contact-map, Ramachandran, and PAE plots. Three diagnostic plots accompany the record. The Cα contact map visualizes the tertiary structure as a 2D adjacency matrix (8 Å cutoff, sequence-local contacts suppressed). The Ramachandran plot shows the distribution of backbone (φ, ψ) torsions, with points in the α and β basins reflecting secondary structure content. The PAE plot shows AlphaFold's inter-residue confidence as a color matrix.

mmCIF coordinates. The mmCIF table is the protein's shape written out atom by atom. For each backbone N, Cα, C, and carbonyl O, it records an (x, y, z) coordinate triple in Å plus the residue type, chain letter, and residue number.

Radius of gyration, Cα contacts, bounding box. Three whole-structure scalars: the radius of gyration (RMS distance of Cα from centroid, in Å), the count of Cα–Cα contacts (pairs closer than 8 Å and separated by more than four residues in sequence — i.e. tertiary, not local, contacts), and the bounding-box dimensions. Together they distinguish compact globular folds from extended fibres or disordered chains.

Foldseek 3Di. The Foldseek 3Di string encodes local tertiary geometry as a 20-letter alphabet — one character per residue — derived from the relative positions of nearby Cα atoms. Unlike the amino-acid sequence, 3Di is a direct function of the 3D structure, so two proteins with the same fold have similar 3Di strings even at low sequence identity.

Rendered structure images. Six rendered views show the 3D structure from the faces of a cube — i.e. along ±x, ±y, ±z. Rendering representation is drawn randomly per protein from cartoon (secondary-structure ribbons), sticks (backbone bonds), or molecular surface; coloring is either N→C rainbow (blue at the N-terminus through red at the C-terminus) or one color per chain.

Nearest PDB structures. The Foldseek neighbor list gives the closest experimentally determined structures in the PDB, ranked by structural alignment. TM-score near 1 means near-identical fold; near 0.3 means only rough topology match. This is how one finds what a novel AlphaFold prediction most resembles in the solved-structure universe.

Solvent-accessible surface area. SASA measures how much of the protein is reachable by solvent. It is computed by rolling a water-sized probe over the atomic surface and summing the exposed area (Å²). Per-residue SASA distinguishes core (buried, low SASA) from surface (exposed, high SASA) residues; total SASA is a whole-molecule size measure.